Protein AF-A0A2W6RDT7-F1 (afdb_monomer_lite)

Foldseek 3Di:
DDPDDPVPLVVVLVVLLVVLLALVLLLCCLVPPPDPVDPDDDCVVVVVVCNVVSVVSSVVSVVCNVVSVVSSCVSVVPDDSVPRNRDHDPPPDQQADPVGLQVQLVVCQVPDPDFAFLVRSLVVSCVVSVGDDDPDPSSVVSSVVNVVNQVVPVPFKDWPPDVVTTIHGPVVVVVVVPPPPDDDDDD

pLDDT: mean 76.04, std 16.83, range [34.5, 95.25]

Radius of gyration: 24.55 Å; chains: 1; bounding box: 68×65×56 Å

Sequence (187 aa):
MALGRKNSGKQLTGHLKTLYARLGGELRWIENPPKLRQRKWRGGDAFAAQAGEREARAEEIRQALPHVIYVIQMFEPDWDPEQEKLIRPLRRGPNRPPHGWADAAFDILRDADDWLTVREMLDRIVERHDLSIDDGPAHVQAYGAINAALQRATHGLVNDGGQPPRWALRSRQSGDESVSGAGGDGS

Structure (mmCIF, N/CA/C/O backbone):
data_AF-A0A2W6RDT7-F1
#
_entry.id   AF-A0A2W6RDT7-F1
#
loop_
_atom_site.group_PDB
_atom_site.id
_atom_site.type_symbol
_atom_site.label_atom_id
_atom_site.label_alt_id
_atom_site.label_comp_id
_atom_site.label_asym_id
_atom_site.label_entity_id
_atom_site.label_seq_id
_atom_site.pdbx_PDB_ins_code
_atom_site.Cartn_x
_atom_site.Cartn_y
_atom_site.Cartn_z
_atom_site.occupancy
_atom_site.B_iso_or_equiv
_atom_site.auth_seq_id
_atom_site.auth_comp_id
_atom_site.auth_asym_id
_atom_site.auth_atom_id
_atom_site.pdbx_PDB_model_num
ATOM 1 N N . MET A 1 1 ? 1.227 -23.604 36.511 1.00 35.69 1 MET A N 1
ATOM 2 C CA . MET A 1 1 ? 1.658 -23.200 35.155 1.00 35.69 1 MET A CA 1
ATOM 3 C C . MET A 1 1 ? 0.601 -22.285 34.550 1.00 35.69 1 MET A C 1
ATOM 5 O O . MET A 1 1 ? -0.474 -22.761 34.227 1.00 35.69 1 MET A O 1
ATOM 9 N N . ALA A 1 2 ? 0.859 -20.977 34.468 1.00 43.41 2 ALA A N 1
ATOM 10 C CA . ALA A 1 2 ? -0.071 -19.998 33.894 1.00 43.41 2 ALA A CA 1
ATOM 11 C C . ALA A 1 2 ? 0.714 -18.988 33.040 1.00 43.41 2 ALA A C 1
ATOM 13 O O . ALA A 1 2 ? 0.987 -17.868 33.461 1.00 43.41 2 ALA A O 1
ATOM 14 N N . LEU A 1 3 ? 1.134 -19.417 31.850 1.00 46.62 3 LEU A N 1
ATOM 15 C CA . LEU A 1 3 ? 1.862 -18.603 30.875 1.00 46.62 3 LEU A CA 1
ATOM 16 C C . LEU A 1 3 ? 1.093 -18.673 29.552 1.00 46.62 3 LEU A C 1
ATOM 18 O O . LEU A 1 3 ? 1.025 -19.731 28.942 1.00 46.62 3 LEU A O 1
ATOM 22 N N . GLY A 1 4 ? 0.458 -17.568 29.142 1.00 46.06 4 GLY A N 1
ATOM 23 C CA . GLY A 1 4 ? -0.138 -17.461 27.801 1.00 46.06 4 GLY A CA 1
ATOM 24 C C . GLY A 1 4 ? -1.218 -16.389 27.616 1.00 46.06 4 GLY A C 1
ATOM 25 O O . GLY A 1 4 ? -1.285 -15.768 26.563 1.00 46.06 4 GLY A O 1
ATOM 26 N N . ARG A 1 5 ? -2.050 -16.093 28.626 1.00 49.62 5 ARG A N 1
ATOM 27 C CA . ARG A 1 5 ? -3.243 -15.238 28.410 1.00 49.62 5 ARG A CA 1
ATOM 28 C C . ARG A 1 5 ? -2.995 -13.723 28.379 1.00 49.62 5 ARG A C 1
ATOM 30 O O . ARG A 1 5 ? -3.735 -13.019 27.700 1.00 49.62 5 ARG A O 1
ATOM 37 N N . LYS A 1 6 ? -1.968 -13.205 29.064 1.00 53.19 6 LYS A N 1
ATOM 38 C CA . LYS A 1 6 ? -1.845 -11.756 29.355 1.00 53.19 6 LYS A CA 1
ATOM 39 C C . LYS A 1 6 ? -1.491 -10.861 28.151 1.00 53.19 6 LYS A C 1
ATOM 41 O O . LYS A 1 6 ? -1.799 -9.675 28.195 1.00 53.19 6 LYS A O 1
ATOM 46 N N . ASN A 1 7 ? -0.905 -11.405 27.080 1.00 58.88 7 ASN A N 1
ATOM 47 C CA . ASN A 1 7 ? -0.478 -10.609 25.914 1.00 58.88 7 ASN A CA 1
ATOM 48 C C . ASN A 1 7 ? -1.471 -10.631 24.740 1.00 58.88 7 ASN A C 1
ATOM 50 O O . ASN A 1 7 ? -1.413 -9.754 23.884 1.00 58.88 7 ASN A O 1
ATOM 54 N N . SER A 1 8 ? -2.398 -11.592 24.721 1.00 65.44 8 SER A N 1
ATOM 55 C CA . SER A 1 8 ? -3.331 -11.792 23.603 1.00 65.44 8 SER A CA 1
ATOM 56 C C . SER A 1 8 ? -4.323 -10.634 23.429 1.00 65.44 8 SER A C 1
ATOM 58 O O . SER A 1 8 ? -4.524 -10.169 22.311 1.00 65.44 8 SER A O 1
ATOM 60 N N . GLY A 1 9 ? -4.872 -10.105 24.530 1.00 71.25 9 GLY A N 1
ATOM 61 C CA . GLY A 1 9 ? -5.830 -8.994 24.500 1.00 71.25 9 GLY A CA 1
ATOM 62 C C . GLY A 1 9 ? -5.225 -7.693 23.971 1.00 71.25 9 GLY A C 1
ATOM 63 O O . GLY A 1 9 ? -5.798 -7.077 23.084 1.00 71.25 9 GLY A O 1
ATOM 64 N N . LYS A 1 10 ? -4.019 -7.325 24.429 1.00 78.25 10 LYS A N 1
ATOM 65 C CA . LYS A 1 10 ? -3.315 -6.114 23.964 1.00 78.25 10 LYS A CA 1
ATOM 66 C C . LYS A 1 10 ? -2.892 -6.198 22.495 1.00 78.25 10 LYS A C 1
ATOM 68 O O . LYS A 1 10 ? -2.916 -5.203 21.778 1.00 78.25 10 LYS A O 1
ATOM 73 N N . GLN A 1 11 ? -2.483 -7.384 22.041 1.00 81.25 11 GLN A N 1
ATOM 74 C CA . GLN A 1 11 ? -2.155 -7.612 20.631 1.00 81.25 11 GLN A CA 1
ATOM 75 C C . GLN A 1 11 ? -3.407 -7.535 19.751 1.00 81.25 11 GLN A C 1
ATOM 77 O O . GLN A 1 11 ? -3.365 -6.940 18.676 1.00 81.25 11 GLN A O 1
ATOM 82 N N . LEU A 1 12 ? -4.526 -8.096 20.216 1.00 81.94 12 LEU A N 1
ATOM 83 C CA . LEU A 1 12 ? -5.806 -8.017 19.522 1.00 81.94 12 LEU A CA 1
ATOM 84 C C . LEU A 1 12 ? -6.312 -6.572 19.436 1.00 81.94 12 LEU A C 1
ATOM 86 O O . LEU A 1 12 ? -6.634 -6.124 18.338 1.00 81.94 12 LEU A O 1
ATOM 90 N N . THR A 1 13 ? -6.328 -5.820 20.542 1.00 87.50 13 THR A N 1
ATOM 91 C CA . THR A 1 13 ? -6.772 -4.417 20.523 1.00 87.50 13 THR A CA 1
ATOM 92 C C . THR A 1 13 ? -5.877 -3.549 19.650 1.00 87.50 13 THR A C 1
ATOM 94 O O . THR A 1 13 ? -6.391 -2.753 18.870 1.00 87.50 13 THR A O 1
ATOM 97 N N . GLY A 1 14 ? -4.555 -3.754 19.668 1.00 86.44 14 GLY A N 1
ATOM 98 C CA . GLY A 1 14 ? -3.639 -3.065 18.754 1.00 86.44 14 GLY A CA 1
ATOM 99 C C . GLY A 1 14 ? -3.941 -3.335 17.271 1.00 86.44 14 GLY A C 1
ATOM 100 O O . GLY A 1 14 ? -3.965 -2.405 16.456 1.00 86.44 14 GLY A O 1
ATOM 101 N N . HIS A 1 15 ? -4.235 -4.589 16.909 1.00 87.69 15 HIS A N 1
ATOM 102 C CA . HIS A 1 15 ? -4.644 -4.934 15.544 1.00 87.69 15 HIS A CA 1
ATOM 103 C C . HIS A 1 15 ? -5.992 -4.317 15.169 1.00 87.69 15 HIS A C 1
ATOM 105 O O . HIS A 1 15 ? -6.125 -3.780 14.070 1.00 87.69 15 HIS A O 1
ATOM 111 N N . LEU A 1 16 ? -6.971 -4.353 16.073 1.00 90.00 16 LEU A N 1
ATOM 112 C CA . LEU A 1 16 ? -8.297 -3.788 15.835 1.00 90.00 16 LEU A CA 1
ATOM 113 C C . LEU A 1 16 ? -8.256 -2.263 15.704 1.00 90.00 16 LEU A C 1
ATOM 115 O O . LEU A 1 16 ? -8.876 -1.734 14.788 1.00 90.00 16 LEU A O 1
ATOM 119 N N . LYS A 1 17 ? -7.469 -1.554 16.522 1.00 90.50 17 LYS A N 1
ATOM 120 C CA . LYS A 1 17 ? -7.241 -0.105 16.364 1.00 90.50 17 LYS A CA 1
ATOM 121 C C . LYS A 1 17 ? -6.593 0.222 15.024 1.00 90.50 17 LYS A C 1
ATOM 123 O O . LYS A 1 17 ? -7.016 1.146 14.337 1.00 90.50 17 LYS A O 1
ATOM 128 N N . THR A 1 18 ? -5.620 -0.584 14.595 1.00 88.06 18 THR A N 1
ATOM 129 C CA . THR A 1 18 ? -5.012 -0.443 13.262 1.00 88.06 18 THR A CA 1
ATOM 130 C C . THR A 1 18 ? -6.038 -0.671 12.149 1.00 88.06 18 THR A C 1
ATOM 132 O O . THR A 1 18 ? -6.039 0.055 11.155 1.00 88.06 18 THR A O 1
ATOM 135 N N . LEU A 1 19 ? -6.913 -1.670 12.300 1.00 87.94 19 LEU A N 1
ATOM 136 C CA . LEU A 1 19 ? -7.992 -1.947 11.355 1.00 87.94 19 LEU A CA 1
ATOM 137 C C . LEU A 1 19 ? -8.989 -0.783 11.303 1.00 87.94 19 LEU A C 1
ATOM 139 O O . LEU A 1 19 ? -9.261 -0.286 10.214 1.00 87.94 19 LEU A O 1
ATOM 143 N N . TYR A 1 20 ? -9.453 -0.302 12.458 1.00 91.88 20 TYR A N 1
ATOM 144 C CA . TYR A 1 20 ? -10.305 0.881 12.583 1.00 91.88 20 TYR A CA 1
ATOM 145 C C . TYR A 1 20 ? -9.676 2.090 11.884 1.00 91.88 20 TYR A C 1
ATOM 147 O O . TYR A 1 20 ? -10.292 2.688 11.005 1.00 91.88 20 TYR A O 1
ATOM 155 N N . ALA A 1 21 ? -8.413 2.398 12.189 1.00 88.25 21 ALA A N 1
ATOM 156 C CA . ALA A 1 21 ? -7.717 3.539 11.612 1.00 88.25 21 ALA A CA 1
ATOM 157 C C . ALA A 1 21 ? -7.595 3.439 10.082 1.00 88.25 21 ALA A C 1
ATOM 159 O O . ALA A 1 21 ? -7.699 4.454 9.391 1.00 88.25 21 ALA A O 1
ATOM 160 N N . ARG A 1 22 ? -7.395 2.231 9.534 1.00 85.62 22 ARG A N 1
ATOM 161 C CA . ARG A 1 22 ? -7.365 1.987 8.081 1.00 85.62 22 ARG A CA 1
ATOM 162 C C . ARG A 1 22 ? -8.741 2.153 7.443 1.00 85.62 22 ARG A C 1
ATOM 164 O O . ARG A 1 22 ? -8.846 2.871 6.455 1.00 85.62 22 ARG A O 1
ATOM 171 N N . LEU A 1 23 ? -9.773 1.526 8.009 1.00 87.38 23 LEU A N 1
ATOM 172 C CA . LEU A 1 23 ? -11.139 1.583 7.486 1.00 87.38 23 LEU A CA 1
ATOM 173 C C . LEU A 1 23 ? -11.711 3.004 7.563 1.00 87.38 23 LEU A C 1
ATOM 175 O O . LEU A 1 23 ? -12.218 3.514 6.569 1.00 87.38 23 LEU A O 1
ATOM 179 N N . GLY A 1 24 ? -11.550 3.693 8.695 1.00 88.25 24 GLY A N 1
ATOM 180 C CA . GLY A 1 24 ? -11.973 5.087 8.843 1.00 88.25 24 GLY A CA 1
ATOM 181 C C . GLY A 1 24 ? -11.200 6.032 7.917 1.00 88.25 24 GLY A C 1
ATOM 182 O O . GLY A 1 24 ? -11.771 6.956 7.339 1.00 88.25 24 GLY A O 1
ATOM 183 N N . GLY A 1 25 ? -9.906 5.779 7.701 1.00 85.69 25 GLY A N 1
ATOM 184 C CA . GLY A 1 25 ? -9.113 6.526 6.726 1.00 85.69 25 GLY A CA 1
ATOM 185 C C . GLY A 1 25 ? -9.545 6.289 5.275 1.00 85.69 25 GLY A C 1
ATOM 186 O O . GLY A 1 25 ? -9.527 7.229 4.477 1.00 85.69 25 GLY A O 1
ATOM 187 N N . GLU A 1 26 ? -9.939 5.060 4.933 1.00 84.88 26 GLU A N 1
ATOM 188 C CA . GLU A 1 26 ? -10.513 4.691 3.635 1.00 84.88 26 GLU A CA 1
ATOM 189 C C . GLU A 1 26 ? -11.865 5.377 3.413 1.00 84.88 26 GLU A C 1
ATOM 191 O O . GLU A 1 26 ? -12.020 6.073 2.410 1.00 84.88 26 GLU A O 1
ATOM 196 N N . LEU A 1 27 ? -12.785 5.290 4.380 1.00 87.44 27 LEU A N 1
ATOM 197 C CA . LEU A 1 27 ? -14.098 5.936 4.323 1.00 87.44 27 LEU A CA 1
ATOM 198 C C . LEU A 1 27 ? -13.975 7.453 4.147 1.00 87.44 27 LEU A C 1
ATOM 200 O O . LEU A 1 27 ? -14.512 8.012 3.192 1.00 87.44 27 LEU A O 1
ATOM 204 N N . ARG A 1 28 ? -13.170 8.113 4.991 1.00 85.19 28 ARG A N 1
ATOM 205 C CA . ARG A 1 28 ? -12.920 9.560 4.895 1.00 85.19 28 ARG A CA 1
ATOM 206 C C . ARG A 1 28 ? -12.348 9.958 3.536 1.00 85.19 28 ARG A C 1
ATOM 208 O O . ARG A 1 28 ? -12.610 11.055 3.048 1.00 85.19 28 ARG A O 1
ATOM 215 N N . TRP A 1 29 ? -11.531 9.100 2.933 1.00 80.56 29 TRP A N 1
ATOM 216 C CA . TRP A 1 29 ? -10.969 9.348 1.612 1.00 80.56 29 TRP A CA 1
ATOM 217 C C . TRP A 1 29 ? -11.998 9.157 0.490 1.00 80.56 29 TRP A C 1
ATOM 219 O O . TRP A 1 29 ? -11.967 9.938 -0.461 1.00 80.56 29 TRP A O 1
ATOM 229 N N . ILE A 1 30 ? -12.888 8.161 0.593 1.00 79.44 30 ILE A N 1
ATOM 230 C CA . ILE A 1 30 ? -13.988 7.951 -0.361 1.00 79.44 30 ILE A CA 1
ATOM 231 C C . ILE A 1 30 ? -14.945 9.148 -0.325 1.00 79.44 30 ILE A C 1
ATOM 233 O O . ILE A 1 30 ? -15.269 9.699 -1.375 1.00 79.44 30 ILE A O 1
ATOM 237 N N . GLU A 1 31 ? -15.341 9.578 0.875 1.00 82.00 31 GLU A N 1
ATOM 238 C CA . GLU A 1 31 ? -16.296 10.672 1.083 1.00 82.00 31 GLU A CA 1
ATOM 239 C C . GLU A 1 31 ? -15.690 12.049 0.796 1.00 82.00 31 GLU A C 1
ATOM 241 O O . GLU A 1 31 ? -16.367 12.941 0.288 1.00 82.00 31 GLU A O 1
ATOM 246 N N . ASN A 1 32 ? -14.403 12.237 1.102 1.00 76.25 32 ASN A N 1
ATOM 247 C CA . ASN A 1 32 ? -13.725 13.520 0.946 1.00 76.25 32 ASN A CA 1
ATOM 248 C C . ASN A 1 32 ? -12.360 13.366 0.247 1.00 76.25 32 ASN A C 1
ATOM 250 O O . ASN A 1 32 ? -11.298 13.507 0.872 1.00 76.25 32 ASN A O 1
ATOM 254 N N . PRO A 1 33 ? -12.346 13.096 -1.074 1.00 65.88 33 PRO A N 1
ATOM 255 C CA . PRO A 1 33 ? -11.109 12.881 -1.808 1.00 65.88 33 PRO A CA 1
ATOM 256 C C . PRO A 1 33 ? -10.271 14.173 -1.829 1.00 65.88 33 PRO A C 1
ATOM 258 O O . PRO A 1 33 ? -10.694 15.180 -2.404 1.00 65.88 33 PRO A O 1
ATOM 261 N N . PRO A 1 34 ? -9.035 14.176 -1.292 1.00 55.59 34 PRO A N 1
ATOM 262 C CA . PRO A 1 34 ? -8.253 15.397 -1.056 1.00 55.59 34 PRO A CA 1
ATOM 263 C C . PRO A 1 34 ? -7.800 16.165 -2.317 1.00 55.59 34 PRO A C 1
ATOM 265 O O . PRO A 1 34 ? -7.102 17.166 -2.193 1.00 55.59 34 PRO A O 1
ATOM 268 N N . LYS A 1 35 ? -8.160 15.722 -3.532 1.00 54.22 35 LYS A N 1
ATOM 269 C CA . LYS A 1 35 ? -7.770 16.360 -4.806 1.00 54.22 35 LYS A CA 1
ATOM 270 C C . LYS A 1 35 ? -8.935 16.787 -5.709 1.00 54.22 35 LYS A C 1
ATOM 272 O O . LYS A 1 35 ? -8.678 17.448 -6.709 1.00 54.22 35 LYS A O 1
ATOM 277 N N . LEU A 1 36 ? -10.196 16.526 -5.346 1.00 47.78 36 LEU A N 1
ATOM 278 C CA . LEU A 1 36 ? -11.349 17.011 -6.130 1.00 47.78 36 LEU A CA 1
ATOM 279 C C . LEU A 1 36 ? -11.585 18.529 -6.005 1.00 47.78 36 LEU A C 1
ATOM 281 O O . LEU A 1 36 ? -12.358 19.094 -6.769 1.00 47.78 36 LEU A O 1
ATOM 285 N N . ARG A 1 37 ? -10.861 19.225 -5.114 1.00 45.78 37 ARG A N 1
ATOM 286 C CA . ARG A 1 37 ? -10.844 20.699 -5.064 1.00 45.78 37 ARG A CA 1
ATOM 287 C C . ARG A 1 37 ? -9.985 21.361 -6.153 1.00 45.78 37 ARG A C 1
ATOM 289 O O . ARG A 1 37 ? -9.994 22.584 -6.248 1.00 45.78 37 ARG A O 1
ATOM 296 N N . GLN A 1 38 ? -9.248 20.611 -6.978 1.00 44.09 38 GLN A N 1
ATOM 297 C CA . GLN A 1 38 ? -8.429 21.185 -8.051 1.00 44.09 38 GLN A CA 1
ATOM 298 C C . GLN A 1 38 ? -8.776 20.564 -9.407 1.00 44.09 38 GLN A C 1
ATOM 300 O O . GLN A 1 38 ? -8.541 19.389 -9.667 1.00 44.09 38 GLN A O 1
ATOM 305 N N . ARG A 1 39 ? -9.298 21.416 -10.291 1.00 42.75 39 ARG A N 1
ATOM 306 C CA . ARG A 1 39 ? -9.835 21.202 -11.649 1.00 42.75 39 ARG A CA 1
ATOM 307 C C . ARG A 1 39 ? -8.894 20.522 -12.677 1.00 42.75 39 ARG A C 1
ATOM 309 O O . ARG A 1 39 ? -9.186 20.557 -13.865 1.00 42.75 39 ARG A O 1
ATOM 316 N N . LYS A 1 40 ? -7.751 19.956 -12.267 1.00 43.41 40 LYS A N 1
ATOM 317 C CA . LYS A 1 40 ? -6.682 19.430 -13.144 1.00 43.41 40 LYS A CA 1
ATOM 318 C C . LYS A 1 40 ? -6.069 18.121 -12.624 1.00 43.41 40 LYS A C 1
ATOM 320 O O . LYS A 1 40 ? -4.850 18.010 -12.501 1.00 43.41 40 LYS A O 1
ATOM 325 N N . TRP A 1 41 ? -6.878 17.114 -12.302 1.00 49.38 41 TRP A N 1
ATOM 326 C CA . TRP A 1 41 ? -6.341 15.784 -11.994 1.00 49.38 41 TRP A CA 1
ATOM 327 C C . TRP A 1 41 ? -6.466 14.843 -13.203 1.00 49.38 41 TRP A C 1
ATOM 329 O O . TRP A 1 41 ? -7.574 14.486 -13.598 1.00 49.38 41 TRP A O 1
ATOM 339 N N . ARG A 1 42 ? -5.329 14.436 -13.798 1.00 49.28 42 ARG A N 1
ATOM 340 C CA . ARG A 1 42 ? -5.287 13.326 -14.772 1.00 49.28 42 ARG A CA 1
ATOM 341 C C . ARG A 1 42 ? -5.679 12.035 -14.038 1.00 49.28 42 ARG A C 1
ATOM 343 O O . ARG A 1 42 ? -5.037 11.694 -13.047 1.00 49.28 42 ARG A O 1
ATOM 350 N N . GLY A 1 43 ? -6.739 11.367 -14.499 1.00 52.56 43 GLY A N 1
ATOM 351 C CA . GLY A 1 43 ? -7.350 10.200 -13.839 1.00 52.56 43 GLY A CA 1
ATOM 352 C C . GLY A 1 43 ? -8.713 10.464 -13.180 1.00 52.56 43 GLY A C 1
ATOM 353 O O . GLY A 1 43 ? -9.270 9.554 -12.566 1.00 52.56 43 GLY A O 1
ATOM 354 N N . GLY A 1 44 ? -9.260 11.681 -13.314 1.00 55.44 44 GLY A N 1
ATOM 355 C CA . GLY A 1 44 ? -10.597 12.037 -12.826 1.00 55.44 44 GLY A CA 1
ATOM 356 C C . GLY A 1 44 ? -11.718 11.175 -13.411 1.00 55.44 44 GLY A C 1
ATOM 357 O O . GLY A 1 44 ? -12.597 10.765 -12.661 1.00 55.44 44 GLY A O 1
ATOM 358 N N . ASP A 1 45 ? -11.636 10.818 -14.695 1.00 56.00 45 ASP A N 1
ATOM 359 C CA . ASP A 1 45 ? -12.673 10.024 -15.371 1.00 56.00 45 ASP A CA 1
ATOM 360 C C . ASP A 1 45 ? -12.667 8.557 -14.922 1.00 56.00 45 ASP A C 1
ATOM 362 O O . ASP A 1 45 ? -13.717 8.003 -14.614 1.00 56.00 45 ASP A O 1
ATOM 366 N N . ALA A 1 46 ? -11.488 7.943 -14.762 1.00 59.34 46 ALA A N 1
ATOM 367 C CA . ALA A 1 46 ? -11.356 6.592 -14.202 1.00 59.34 46 ALA A CA 1
ATOM 368 C C . ALA A 1 46 ? -11.808 6.532 -12.733 1.00 59.34 46 ALA A C 1
ATOM 370 O O . ALA A 1 46 ? -12.393 5.551 -12.276 1.00 59.34 46 ALA A O 1
ATOM 371 N N . PHE A 1 47 ? -11.574 7.610 -11.980 1.00 60.81 47 PHE A N 1
ATOM 372 C CA . PHE A 1 47 ? -12.146 7.749 -10.651 1.00 60.81 47 PHE A CA 1
ATOM 373 C C . PHE A 1 47 ? -13.667 7.869 -10.741 1.00 60.81 47 PHE A C 1
ATOM 375 O O . PHE A 1 47 ? -14.350 7.074 -10.113 1.00 60.81 47 PHE A O 1
ATOM 382 N N . ALA A 1 48 ? -14.229 8.767 -11.545 1.00 61.97 48 ALA A N 1
ATOM 383 C CA . ALA A 1 48 ? -15.679 8.881 -11.712 1.00 61.97 48 ALA A CA 1
ATOM 384 C C . ALA A 1 48 ? -16.336 7.550 -12.139 1.00 61.97 48 ALA A C 1
ATOM 386 O O . ALA A 1 48 ? -17.362 7.185 -11.574 1.00 61.97 48 ALA A O 1
ATOM 387 N N . ALA A 1 49 ? -15.702 6.775 -13.024 1.00 63.41 49 ALA A N 1
ATOM 388 C CA . ALA A 1 49 ? -16.194 5.473 -13.484 1.00 63.41 49 ALA A CA 1
ATOM 389 C C . ALA A 1 49 ? -16.331 4.430 -12.356 1.00 63.41 49 ALA A C 1
ATOM 391 O O . ALA A 1 49 ? -17.287 3.665 -12.335 1.00 63.41 49 ALA A O 1
ATOM 392 N N . GLN A 1 50 ? -15.431 4.441 -11.368 1.00 67.00 50 GLN A N 1
ATOM 393 C CA . GLN A 1 50 ? -15.480 3.553 -10.193 1.00 67.00 50 GLN A CA 1
ATOM 394 C C . GLN A 1 50 ? -16.347 4.109 -9.040 1.00 67.00 50 GLN A C 1
ATOM 396 O O . GLN A 1 50 ? -16.152 3.740 -7.881 1.00 67.00 50 GLN A O 1
ATOM 401 N N . ALA A 1 51 ? -17.246 5.067 -9.298 1.00 69.62 51 ALA A N 1
ATOM 402 C CA . ALA A 1 51 ? -18.066 5.679 -8.247 1.00 69.62 51 ALA A CA 1
ATOM 403 C C . ALA A 1 51 ? -18.974 4.668 -7.536 1.00 69.62 51 ALA A C 1
ATOM 405 O O . ALA A 1 51 ? -18.979 4.650 -6.309 1.00 69.62 51 ALA A O 1
ATOM 406 N N . GLY A 1 52 ? -19.648 3.791 -8.288 1.00 73.06 52 GLY A N 1
ATOM 407 C CA . GLY A 1 52 ? -20.545 2.783 -7.715 1.00 73.06 52 GLY A CA 1
ATOM 408 C C . GLY A 1 52 ? -19.823 1.788 -6.802 1.00 73.06 52 GLY A C 1
ATOM 409 O O . GLY A 1 52 ? -20.264 1.542 -5.685 1.00 73.06 52 GLY A O 1
ATOM 410 N N . GLU A 1 53 ? -18.660 1.284 -7.223 1.00 75.56 53 GLU A N 1
ATOM 411 C CA . GLU A 1 53 ? -17.836 0.382 -6.401 1.00 75.56 53 GLU A CA 1
ATOM 412 C C . GLU A 1 53 ? -17.356 1.055 -5.111 1.00 75.56 53 GLU A C 1
ATOM 414 O O . GLU A 1 53 ? -17.336 0.438 -4.047 1.00 75.56 53 GLU A O 1
ATOM 419 N N . ARG A 1 54 ? -16.993 2.344 -5.176 1.00 78.75 54 ARG A N 1
ATOM 420 C CA . ARG A 1 54 ? -16.591 3.098 -3.982 1.00 78.75 54 ARG A CA 1
ATOM 421 C C . ARG A 1 54 ? -17.748 3.357 -3.035 1.00 78.75 54 ARG A C 1
ATOM 423 O O . ARG A 1 54 ? -17.529 3.362 -1.831 1.00 78.75 54 ARG A O 1
ATOM 430 N N . GLU A 1 55 ? -18.942 3.599 -3.555 1.00 82.69 55 GLU A N 1
ATOM 431 C CA . GLU A 1 55 ? -20.126 3.814 -2.730 1.00 82.69 55 GLU A CA 1
ATOM 432 C C . GLU A 1 55 ? -20.545 2.524 -2.019 1.00 82.69 55 GLU A C 1
ATOM 434 O O . GLU A 1 55 ? -20.739 2.542 -0.805 1.00 82.69 55 GLU A O 1
ATOM 439 N N . ALA A 1 56 ? -20.543 1.392 -2.731 1.00 84.62 56 ALA A N 1
ATOM 440 C CA . ALA A 1 56 ? -20.738 0.075 -2.127 1.00 84.62 56 ALA A CA 1
ATOM 441 C C . ALA A 1 56 ? -19.690 -0.201 -1.036 1.00 84.62 56 ALA A C 1
ATOM 443 O O . ALA A 1 56 ? -20.033 -0.578 0.083 1.00 84.62 56 ALA A O 1
ATOM 444 N N . ARG A 1 57 ? -18.413 0.088 -1.319 1.00 86.12 57 ARG A N 1
ATOM 445 C CA . ARG A 1 57 ? -17.329 -0.067 -0.345 1.00 86.12 57 ARG A CA 1
ATOM 446 C C . ARG A 1 57 ? -17.480 0.853 0.869 1.00 86.12 57 ARG A C 1
ATOM 448 O O . ARG A 1 57 ? -17.198 0.438 1.989 1.00 86.12 57 ARG A O 1
ATOM 455 N N . ALA A 1 58 ? -17.909 2.098 0.672 1.00 87.25 58 ALA A N 1
ATOM 456 C CA . ALA A 1 58 ? -18.171 3.018 1.774 1.00 87.25 58 ALA A CA 1
ATOM 457 C C . ALA A 1 58 ? -19.279 2.481 2.684 1.00 87.25 58 ALA A C 1
ATOM 459 O O . ALA A 1 58 ? -19.142 2.538 3.904 1.00 87.25 58 ALA A O 1
ATOM 460 N N . GLU A 1 59 ? -20.333 1.916 2.100 1.00 90.56 59 GLU A N 1
ATOM 461 C CA . GLU A 1 59 ? -21.436 1.338 2.856 1.00 90.56 59 GLU A CA 1
ATOM 462 C C . GLU A 1 59 ? -21.008 0.104 3.661 1.00 90.56 59 GLU A C 1
ATOM 464 O O . GLU A 1 59 ? -21.278 0.032 4.859 1.00 90.56 59 GLU A O 1
ATOM 469 N N . GLU A 1 60 ? -20.226 -0.802 3.065 1.00 88.56 60 GLU A N 1
ATOM 470 C CA . GLU A 1 60 ? -19.609 -1.922 3.794 1.00 88.56 60 GLU A CA 1
ATOM 471 C C . GLU A 1 60 ? -18.803 -1.440 5.008 1.00 88.56 60 GLU A C 1
ATOM 473 O O . GLU A 1 60 ? -18.887 -2.007 6.099 1.00 88.56 60 GLU A O 1
ATOM 478 N N . ILE A 1 61 ? -18.012 -0.376 4.833 1.00 89.56 61 ILE A N 1
ATOM 479 C CA . ILE A 1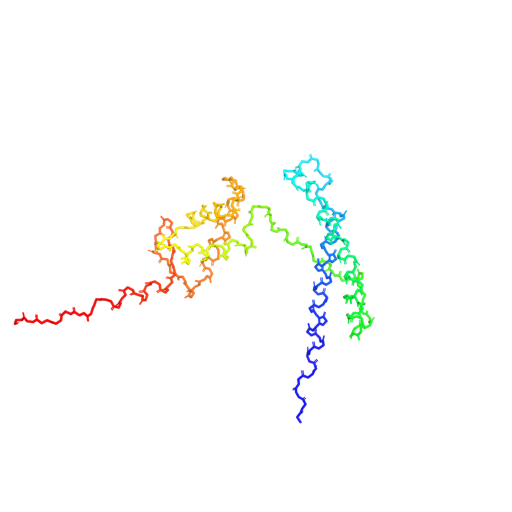 61 ? -17.183 0.170 5.907 1.00 89.56 61 ILE A CA 1
ATOM 480 C C . ILE A 1 61 ? -18.050 0.794 7.007 1.00 89.56 61 ILE A C 1
ATOM 482 O O . ILE A 1 61 ? -17.777 0.558 8.186 1.00 89.56 61 ILE A O 1
ATOM 486 N N . ARG A 1 62 ? -19.103 1.546 6.654 1.00 92.81 62 ARG A N 1
ATOM 487 C CA . ARG A 1 62 ? -20.042 2.124 7.633 1.00 92.81 62 ARG A CA 1
ATOM 488 C C . ARG A 1 62 ? -20.734 1.050 8.464 1.00 92.81 62 ARG A C 1
ATOM 490 O O . ARG A 1 62 ? -20.927 1.254 9.658 1.00 92.81 62 ARG A O 1
ATOM 497 N N . GLN A 1 63 ? -21.048 -0.094 7.862 1.00 93.81 63 GLN A N 1
ATOM 498 C CA . GLN A 1 63 ? -21.634 -1.233 8.568 1.00 93.81 63 GLN A CA 1
ATOM 499 C C . GLN A 1 63 ? -20.608 -1.956 9.454 1.00 93.81 63 GLN A C 1
ATOM 501 O O . GLN A 1 63 ? -20.931 -2.363 10.566 1.00 93.81 63 GLN A O 1
ATOM 506 N N . ALA A 1 64 ? -19.354 -2.083 9.009 1.00 90.75 64 ALA A N 1
ATOM 507 C CA . ALA A 1 64 ? -18.313 -2.797 9.747 1.00 90.75 64 ALA A CA 1
ATOM 508 C C . ALA A 1 64 ? -17.748 -2.017 10.951 1.00 90.75 64 ALA A C 1
ATOM 510 O O . ALA A 1 64 ? -17.438 -2.616 11.986 1.00 90.75 64 ALA A O 1
ATOM 511 N N . LEU A 1 65 ? -17.585 -0.694 10.832 1.00 93.38 65 LEU A N 1
ATOM 512 C CA . LEU A 1 65 ? -16.918 0.138 11.844 1.00 93.38 65 LEU A CA 1
ATOM 513 C C . LEU A 1 65 ? -17.539 0.032 13.251 1.00 93.38 65 LEU A C 1
ATOM 515 O O . LEU A 1 65 ? -16.768 -0.180 14.191 1.00 93.38 65 LEU A O 1
ATOM 519 N N . PRO A 1 66 ? -18.876 0.092 13.435 1.00 95.25 66 PRO A N 1
ATOM 520 C CA . PRO A 1 66 ? -19.498 -0.067 14.750 1.00 95.25 66 PRO A CA 1
ATOM 521 C C . PRO A 1 66 ? -19.121 -1.377 15.449 1.00 95.25 66 PRO A C 1
ATOM 523 O O . PRO A 1 66 ? -18.909 -1.393 16.660 1.00 95.25 66 PRO A O 1
ATOM 526 N N . HIS A 1 67 ? -18.972 -2.472 14.697 1.00 94.69 67 HIS A N 1
ATOM 527 C CA . HIS A 1 67 ? -18.577 -3.764 15.257 1.00 94.69 67 HIS A CA 1
ATOM 528 C C . HIS A 1 67 ? -17.119 -3.765 15.727 1.00 94.69 67 HIS A C 1
ATOM 530 O O . HIS A 1 67 ? -16.814 -4.296 16.793 1.00 94.69 67 HIS A O 1
ATOM 536 N N . VAL A 1 68 ? -16.215 -3.138 14.968 1.00 92.50 68 VAL A N 1
ATOM 537 C CA . VAL A 1 68 ? -14.804 -3.006 15.365 1.00 92.50 68 VAL A CA 1
ATOM 538 C C . VAL A 1 68 ? -14.682 -2.138 16.619 1.00 92.50 68 VAL A C 1
ATOM 540 O O . VAL A 1 68 ? -13.978 -2.524 17.552 1.00 92.50 68 VAL A O 1
ATOM 543 N N . ILE A 1 69 ? -15.405 -1.012 16.668 1.00 94.56 69 ILE A N 1
ATOM 544 C CA . ILE A 1 69 ? -15.458 -0.119 17.836 1.00 94.56 69 ILE A CA 1
ATOM 545 C C . ILE A 1 69 ? -15.943 -0.888 19.065 1.00 94.56 69 ILE A C 1
ATOM 547 O O . ILE A 1 69 ? -15.271 -0.871 20.095 1.00 94.56 69 ILE A O 1
ATOM 551 N N . TYR A 1 70 ? -17.055 -1.617 18.933 1.00 94.81 70 TYR A N 1
ATOM 552 C CA . TYR A 1 70 ? -17.628 -2.408 20.019 1.00 94.81 70 TYR A CA 1
ATOM 553 C C . TYR A 1 70 ? -16.608 -3.387 20.611 1.00 94.81 70 TYR A C 1
ATOM 555 O O . TYR A 1 70 ? -16.404 -3.413 21.823 1.00 94.81 70 TYR A O 1
ATOM 563 N N . VAL A 1 71 ? -15.905 -4.151 19.768 1.00 93.94 71 VAL A N 1
ATOM 564 C CA . VAL A 1 71 ? -14.914 -5.126 20.247 1.00 93.94 71 VAL A CA 1
ATOM 565 C C . VAL A 1 71 ? -13.725 -4.436 20.918 1.00 93.94 71 VAL A C 1
ATOM 567 O O . VAL A 1 71 ? -13.256 -4.929 21.939 1.00 93.94 71 VAL A O 1
ATOM 570 N N . ILE A 1 72 ? -13.241 -3.298 20.406 1.00 92.44 72 ILE A N 1
ATOM 571 C CA . ILE A 1 72 ? -12.161 -2.548 21.072 1.00 92.44 72 ILE A CA 1
ATOM 572 C C . ILE A 1 72 ? -12.620 -2.086 22.458 1.00 92.44 72 ILE A C 1
ATOM 574 O O . ILE A 1 72 ? -11.913 -2.327 23.435 1.00 92.44 72 ILE A O 1
ATOM 578 N N . GLN A 1 73 ? -13.816 -1.504 22.557 1.00 93.94 73 GLN A N 1
ATOM 579 C CA . GLN A 1 73 ? -14.367 -0.992 23.814 1.00 93.94 73 GLN A CA 1
ATOM 580 C C . GLN A 1 73 ? -14.671 -2.094 24.838 1.00 93.94 73 GLN A C 1
ATOM 582 O O . GLN A 1 73 ? -14.595 -1.843 26.037 1.00 93.94 73 GLN A O 1
ATOM 587 N N . MET A 1 74 ? -14.925 -3.337 24.408 1.00 92.62 74 MET A N 1
ATOM 588 C CA . MET A 1 74 ? -15.016 -4.480 25.331 1.00 92.62 74 MET A CA 1
ATOM 589 C C . MET A 1 74 ? -13.706 -4.750 26.091 1.00 92.62 74 MET A C 1
ATOM 591 O O . MET A 1 74 ? -13.746 -5.287 27.198 1.00 92.62 74 MET A O 1
ATOM 595 N N . PHE A 1 75 ? -12.552 -4.413 25.508 1.00 91.12 75 PHE A N 1
ATOM 596 C CA . PHE A 1 75 ? -11.237 -4.602 26.131 1.00 91.12 75 PHE A CA 1
ATOM 597 C C . PHE A 1 75 ? -10.640 -3.299 26.684 1.00 91.12 75 PHE A C 1
ATOM 599 O O . PHE A 1 75 ? -9.869 -3.346 27.641 1.00 91.12 75 PHE A O 1
ATOM 606 N N . GLU A 1 76 ? -10.982 -2.154 26.092 1.00 91.50 76 GLU A N 1
ATOM 607 C CA . GLU A 1 76 ? -10.512 -0.816 26.462 1.00 91.50 76 GLU A CA 1
ATOM 608 C C . GLU A 1 76 ? -11.694 0.180 26.459 1.00 91.50 76 GLU A C 1
ATOM 610 O O . GLU A 1 76 ? -11.859 0.924 25.493 1.00 91.50 76 GLU A O 1
ATOM 615 N N . PRO A 1 77 ? -12.533 0.204 27.516 1.00 92.44 77 PRO A N 1
ATOM 616 C CA . PRO A 1 77 ? -13.763 1.008 27.552 1.00 92.44 77 PRO A CA 1
ATOM 617 C C . PRO A 1 77 ? -13.542 2.519 27.434 1.00 92.44 77 PRO A C 1
ATOM 619 O O . PRO A 1 77 ? -14.392 3.223 26.900 1.00 92.44 77 PRO A O 1
ATOM 622 N N . ASP A 1 78 ? -12.390 3.003 27.902 1.00 91.88 78 ASP A N 1
ATOM 623 C CA . ASP A 1 78 ? -12.024 4.424 27.871 1.00 91.88 78 ASP A CA 1
ATOM 624 C C . ASP A 1 78 ? -11.459 4.867 26.507 1.00 91.88 78 ASP A C 1
ATOM 626 O O . ASP A 1 78 ? -11.077 6.025 26.337 1.00 91.88 78 ASP A O 1
ATOM 630 N N . TRP A 1 79 ? -11.344 3.954 25.532 1.00 92.88 79 TRP A N 1
ATOM 631 C CA . TRP A 1 79 ? -10.862 4.296 24.196 1.00 92.88 79 TRP A CA 1
ATOM 632 C C . TRP A 1 79 ? -11.929 5.056 23.398 1.00 92.88 79 TRP A C 1
ATOM 634 O O . TRP A 1 79 ? -13.040 4.565 23.174 1.00 92.88 79 TRP A O 1
ATOM 644 N N . ASP A 1 80 ? -11.545 6.246 22.932 1.00 91.75 80 ASP A N 1
ATOM 645 C CA . ASP A 1 80 ? -12.368 7.142 22.124 1.00 91.75 80 ASP A CA 1
ATOM 646 C C . ASP A 1 80 ? -12.023 7.003 20.623 1.00 91.75 80 ASP A C 1
ATOM 648 O O . ASP A 1 80 ? -10.912 7.367 20.213 1.00 91.75 80 ASP A O 1
ATOM 652 N N . PRO A 1 81 ? -12.947 6.497 19.782 1.00 87.81 81 PRO A N 1
ATOM 653 C CA . PRO A 1 81 ? -12.712 6.316 18.350 1.00 87.81 81 PRO A CA 1
ATOM 654 C C . PRO A 1 81 ? -12.455 7.629 17.594 1.00 87.81 81 PRO A C 1
ATOM 656 O O . PRO A 1 81 ? -11.770 7.607 16.567 1.00 87.81 81 PRO A O 1
ATOM 659 N N . GLU A 1 82 ? -12.958 8.767 18.081 1.00 87.94 82 GLU A N 1
ATOM 660 C CA . GLU A 1 82 ? -12.797 10.074 17.423 1.00 87.94 82 GLU A CA 1
ATOM 661 C C . GLU A 1 82 ? -11.374 10.639 17.581 1.00 87.94 82 GLU A C 1
ATOM 663 O O . GLU A 1 82 ? -10.917 11.444 16.766 1.00 87.94 82 GLU A O 1
ATOM 668 N N . GLN A 1 83 ? -10.636 10.196 18.605 1.00 87.50 83 GLN A N 1
ATOM 669 C CA . GLN A 1 83 ? -9.253 10.625 18.853 1.00 87.50 83 GLN A CA 1
ATOM 670 C C . GLN A 1 83 ? -8.214 9.757 18.139 1.00 87.50 83 GLN A C 1
ATOM 672 O O . GLN A 1 83 ? -7.040 10.131 18.047 1.00 87.50 83 GLN A O 1
ATOM 677 N N . GLU A 1 84 ? -8.619 8.600 17.617 1.00 87.88 84 GLU A N 1
ATOM 678 C CA . GLU A 1 84 ? -7.709 7.679 16.952 1.00 87.88 84 GLU A CA 1
ATOM 679 C C . GLU A 1 84 ? -7.266 8.232 15.589 1.00 87.88 84 GLU A C 1
ATOM 681 O O . GLU A 1 84 ? -8.054 8.664 14.740 1.00 87.88 84 GLU A O 1
ATOM 686 N N . LYS A 1 85 ? -5.954 8.206 15.343 1.00 86.06 85 LYS A N 1
ATOM 687 C CA . LYS A 1 85 ? -5.382 8.785 14.128 1.00 86.06 85 LYS A CA 1
ATOM 688 C C . LYS A 1 85 ? -5.663 7.888 12.925 1.00 86.06 85 LYS A C 1
ATOM 690 O O . LYS A 1 85 ? -4.976 6.893 12.702 1.00 86.06 85 LYS A O 1
ATOM 695 N N . LEU A 1 86 ? -6.606 8.306 12.086 1.00 88.06 86 LEU A N 1
ATOM 696 C CA . LEU A 1 86 ? -6.942 7.592 10.856 1.00 88.06 86 LEU A CA 1
ATOM 697 C C . LEU A 1 86 ? -5.732 7.463 9.916 1.00 88.06 86 LEU A C 1
ATOM 699 O O . LEU A 1 86 ? -5.031 8.434 9.604 1.00 88.06 86 LEU A O 1
ATOM 703 N N . ILE A 1 87 ? -5.506 6.245 9.429 1.00 81.31 87 ILE A N 1
ATOM 704 C CA . ILE A 1 87 ? -4.435 5.915 8.494 1.00 81.31 87 ILE A CA 1
ATOM 705 C C . ILE A 1 87 ? -4.950 6.189 7.092 1.00 81.31 87 ILE A C 1
ATOM 707 O O . ILE A 1 87 ? -5.833 5.505 6.584 1.00 81.31 87 ILE A O 1
ATOM 711 N N . ARG A 1 88 ? -4.353 7.180 6.430 1.00 73.69 88 ARG A N 1
ATOM 712 C CA . ARG A 1 88 ? -4.668 7.469 5.033 1.00 73.69 88 ARG A CA 1
ATOM 713 C C . ARG A 1 88 ? -4.382 6.229 4.173 1.00 73.69 88 ARG A C 1
ATOM 715 O O . ARG A 1 88 ? -3.256 5.726 4.229 1.00 73.69 88 ARG A O 1
ATOM 722 N N . PRO A 1 89 ? -5.329 5.779 3.333 1.00 65.81 89 PRO A N 1
ATOM 723 C CA . PRO A 1 89 ? -5.084 4.662 2.438 1.00 65.81 89 PRO A CA 1
ATOM 724 C C . PRO A 1 89 ? -3.906 4.995 1.519 1.00 65.81 89 PRO A C 1
ATOM 726 O O . PRO A 1 89 ? -3.888 6.016 0.819 1.00 65.81 89 PRO A O 1
ATOM 729 N N . LEU A 1 90 ? -2.902 4.119 1.528 1.00 56.59 90 LEU A N 1
ATOM 730 C CA . LEU A 1 90 ? -1.837 4.113 0.537 1.00 56.59 90 LEU A CA 1
ATOM 731 C C . LEU A 1 90 ? -2.470 3.680 -0.783 1.00 56.59 90 LEU A C 1
ATOM 733 O O . LEU A 1 90 ? -2.557 2.486 -1.064 1.00 56.59 90 LEU A O 1
ATOM 737 N N . ARG A 1 91 ? -2.933 4.631 -1.602 1.00 51.91 91 ARG A N 1
ATOM 738 C CA . ARG A 1 91 ? -3.310 4.287 -2.974 1.00 51.91 91 ARG A CA 1
ATOM 739 C C . ARG A 1 91 ? -2.068 3.738 -3.673 1.00 51.91 91 ARG A C 1
ATOM 741 O O . ARG A 1 91 ? -1.128 4.478 -3.966 1.00 51.91 91 ARG A O 1
ATOM 748 N N . ARG A 1 92 ? -2.085 2.434 -3.955 1.00 52.28 92 ARG A N 1
ATOM 749 C CA . ARG A 1 92 ? -1.362 1.863 -5.089 1.00 52.28 92 ARG A CA 1
ATOM 750 C C . ARG A 1 92 ? -1.979 2.567 -6.299 1.00 52.28 92 ARG A C 1
ATOM 752 O O . ARG A 1 92 ? -3.181 2.457 -6.517 1.00 52.28 92 ARG A O 1
ATOM 759 N N . GLY A 1 93 ? -1.228 3.464 -6.939 1.00 51.88 93 GLY A N 1
ATOM 760 C CA . GLY A 1 93 ? -1.729 4.157 -8.127 1.00 51.88 93 GLY A CA 1
ATOM 761 C C . GLY A 1 93 ? -2.173 3.135 -9.182 1.00 51.88 93 GLY A C 1
ATOM 762 O O . GLY A 1 93 ? -1.693 2.005 -9.126 1.00 51.88 93 GLY A O 1
ATOM 763 N N . PRO A 1 94 ? -3.041 3.514 -10.138 1.00 55.25 94 PRO A N 1
ATOM 764 C CA . PRO A 1 94 ? -3.459 2.621 -11.231 1.00 55.25 94 PRO A CA 1
ATOM 765 C C . PRO A 1 94 ? -2.261 2.039 -12.002 1.00 55.25 94 PRO A C 1
ATOM 767 O O . PRO A 1 94 ? -2.340 0.960 -12.564 1.00 55.25 94 PRO A O 1
ATOM 770 N N . ASN A 1 95 ? -1.118 2.718 -11.931 1.00 62.91 95 ASN A N 1
ATOM 771 C CA . ASN A 1 95 ? 0.135 2.342 -12.564 1.00 62.91 95 ASN A CA 1
ATOM 772 C C . ASN A 1 95 ? 1.057 1.597 -11.586 1.00 62.91 95 ASN A C 1
ATOM 774 O O . ASN A 1 95 ? 2.221 1.966 -11.426 1.00 62.91 95 ASN A O 1
ATOM 778 N N . ARG A 1 96 ? 0.534 0.631 -10.825 1.00 66.31 96 ARG A N 1
ATOM 779 C CA . ARG A 1 96 ? 1.345 -0.179 -9.910 1.00 66.31 96 ARG A CA 1
ATOM 780 C C . ARG A 1 96 ? 0.853 -1.627 -9.911 1.00 66.31 96 ARG A C 1
ATOM 782 O O . ARG A 1 96 ? -0.348 -1.835 -9.770 1.00 66.31 96 ARG A O 1
ATOM 789 N N . PRO A 1 97 ? 1.758 -2.617 -9.977 1.00 69.94 97 PRO A N 1
ATOM 790 C CA . PRO A 1 97 ? 1.367 -4.022 -9.957 1.00 69.94 97 PRO A CA 1
ATOM 791 C C . PRO A 1 97 ? 0.687 -4.422 -8.630 1.00 69.94 97 PRO A C 1
ATOM 793 O O . PRO A 1 97 ? 0.960 -3.799 -7.590 1.00 69.94 97 PRO A O 1
ATOM 796 N N . PRO A 1 98 ? -0.155 -5.478 -8.628 1.00 65.25 98 PRO A N 1
ATOM 797 C CA . PRO A 1 98 ? -1.000 -5.870 -7.496 1.00 65.25 98 PRO A CA 1
ATOM 798 C C . PRO A 1 98 ? -0.243 -6.085 -6.187 1.00 65.25 98 PRO A C 1
ATOM 800 O O . PRO A 1 98 ? -0.681 -5.580 -5.158 1.00 65.25 98 PRO A O 1
ATOM 803 N N . HIS A 1 99 ? 0.915 -6.751 -6.214 1.00 73.25 99 HIS A N 1
ATOM 804 C CA . HIS A 1 99 ? 1.754 -7.006 -5.031 1.00 73.25 99 HIS A CA 1
ATOM 805 C C . HIS A 1 99 ? 2.836 -5.930 -4.814 1.00 73.25 99 HIS A C 1
ATOM 807 O O . HIS A 1 99 ? 3.521 -5.894 -3.799 1.00 73.25 99 HIS A O 1
ATOM 813 N N . GLY A 1 100 ? 2.910 -4.938 -5.704 1.00 80.88 100 GLY A N 1
ATOM 814 C CA . GLY A 1 100 ? 3.925 -3.893 -5.686 1.00 80.88 100 GLY A CA 1
ATOM 815 C C . GLY A 1 100 ? 5.173 -4.259 -6.493 1.00 80.88 100 GLY A C 1
ATOM 816 O O . GLY A 1 100 ? 5.376 -5.393 -6.902 1.00 80.88 100 GLY A O 1
ATOM 817 N N . TRP A 1 101 ? 5.993 -3.241 -6.764 1.00 86.38 101 TRP A N 1
ATOM 818 C CA . TRP A 1 101 ? 7.135 -3.324 -7.680 1.00 86.38 101 TRP A CA 1
ATOM 819 C C . TRP A 1 101 ? 8.189 -4.363 -7.294 1.00 86.38 101 TRP A C 1
ATOM 821 O O . TRP A 1 101 ? 8.773 -4.977 -8.175 1.00 86.38 101 TRP A O 1
ATOM 831 N N . ALA A 1 102 ? 8.427 -4.548 -5.994 1.00 84.81 102 ALA A N 1
ATOM 832 C CA . ALA A 1 102 ? 9.409 -5.508 -5.502 1.00 84.81 102 ALA A CA 1
ATOM 833 C C . ALA A 1 102 ? 8.959 -6.943 -5.798 1.00 84.81 102 ALA A C 1
ATOM 835 O O . ALA A 1 102 ? 9.645 -7.650 -6.524 1.00 84.81 102 ALA A O 1
ATOM 836 N N . ASP A 1 103 ? 7.784 -7.331 -5.299 1.00 82.00 103 ASP A N 1
ATOM 837 C CA . ASP A 1 103 ? 7.241 -8.684 -5.461 1.00 82.00 103 ASP A CA 1
ATOM 838 C C . ASP A 1 103 ? 7.073 -9.044 -6.943 1.00 82.00 103 ASP A C 1
ATOM 840 O O . ASP A 1 103 ? 7.514 -10.105 -7.370 1.00 82.00 103 ASP A O 1
ATOM 844 N N . ALA A 1 104 ? 6.568 -8.109 -7.755 1.00 86.38 104 ALA A N 1
ATOM 845 C CA . ALA A 1 104 ? 6.449 -8.313 -9.196 1.00 86.38 104 ALA A CA 1
ATOM 846 C C . ALA A 1 104 ? 7.814 -8.526 -9.881 1.00 86.38 104 ALA A C 1
ATOM 848 O O . ALA A 1 104 ? 7.919 -9.345 -10.789 1.00 86.38 104 ALA A O 1
ATOM 849 N N . ALA A 1 105 ? 8.875 -7.841 -9.442 1.00 89.06 105 ALA A N 1
ATOM 850 C CA . ALA A 1 105 ? 10.223 -8.064 -9.969 1.00 89.06 105 ALA A CA 1
ATOM 851 C C . ALA A 1 105 ? 10.789 -9.434 -9.568 1.00 89.06 105 ALA A C 1
ATOM 853 O O . ALA A 1 105 ? 11.430 -10.088 -10.390 1.00 89.06 105 ALA A O 1
ATOM 854 N N . PHE A 1 106 ? 10.521 -9.900 -8.344 1.00 88.44 106 PHE A N 1
ATOM 855 C CA . PHE A 1 106 ? 10.884 -11.259 -7.932 1.00 88.44 106 PHE A CA 1
ATOM 856 C C . PHE A 1 106 ? 10.119 -12.323 -8.721 1.00 88.44 106 PHE A C 1
ATOM 858 O O . PHE A 1 106 ? 10.716 -13.330 -9.093 1.00 88.44 106 PHE A O 1
ATOM 865 N N . ASP A 1 107 ? 8.840 -12.094 -9.023 1.00 87.06 107 ASP A N 1
ATOM 866 C CA . ASP A 1 107 ? 8.055 -12.986 -9.879 1.00 87.06 107 ASP A CA 1
ATOM 867 C C . ASP A 1 107 ? 8.627 -13.055 -11.298 1.00 87.06 107 ASP A C 1
ATOM 869 O O . ASP A 1 107 ? 8.816 -14.149 -11.823 1.00 87.06 107 ASP A O 1
ATOM 873 N N . ILE A 1 108 ? 8.998 -11.914 -11.894 1.00 90.19 108 ILE A N 1
ATOM 874 C CA . ILE A 1 108 ? 9.684 -11.907 -13.194 1.00 90.19 108 ILE A CA 1
ATOM 875 C C . ILE A 1 108 ? 11.004 -12.678 -13.131 1.00 90.19 108 ILE A C 1
ATOM 877 O O . ILE A 1 108 ? 11.274 -13.476 -14.021 1.00 90.19 108 ILE A O 1
ATOM 881 N N . LEU A 1 109 ? 11.821 -12.476 -12.094 1.00 89.44 109 LEU A N 1
ATOM 882 C CA . LEU A 1 109 ? 13.089 -13.196 -11.937 1.00 89.44 109 LEU A CA 1
ATOM 883 C C . LEU A 1 109 ? 12.904 -14.703 -11.733 1.00 89.44 109 LEU A C 1
ATOM 885 O O . LEU A 1 109 ? 13.745 -15.484 -12.171 1.00 89.44 109 LEU A O 1
ATOM 889 N N . ARG A 1 110 ? 11.822 -15.111 -11.067 1.00 86.75 110 ARG A N 1
ATOM 890 C CA . ARG A 1 110 ? 11.466 -16.517 -10.859 1.00 86.75 110 ARG A CA 1
ATOM 891 C C . ARG A 1 110 ? 11.062 -17.198 -12.162 1.00 86.75 110 ARG A C 1
ATOM 893 O O . ARG A 1 110 ? 11.453 -18.344 -12.363 1.00 86.75 110 ARG A O 1
ATOM 900 N N . ASP A 1 111 ? 10.349 -16.483 -13.029 1.00 84.19 111 ASP A N 1
ATOM 901 C CA . ASP A 1 111 ? 9.835 -17.009 -14.298 1.00 84.19 111 ASP A CA 1
ATOM 902 C C . ASP A 1 111 ? 10.821 -16.878 -15.471 1.00 84.19 111 ASP A C 1
ATOM 904 O O . ASP A 1 111 ? 10.714 -17.605 -16.451 1.00 84.19 111 ASP A O 1
ATOM 908 N N . ALA A 1 112 ? 11.742 -15.915 -15.428 1.00 85.06 112 ALA A N 1
ATOM 909 C CA . ALA A 1 112 ? 12.661 -15.638 -16.530 1.00 85.06 112 ALA A CA 1
ATOM 910 C C . ALA A 1 112 ? 13.891 -16.526 -16.455 1.00 85.06 112 ALA A C 1
ATOM 912 O O . ALA A 1 112 ? 14.572 -16.419 -15.454 1.00 85.06 112 ALA A O 1
ATOM 913 N N . ASP A 1 113 ? 14.259 -17.277 -17.489 1.00 79.88 113 ASP A N 1
ATOM 914 C CA . ASP A 1 113 ? 15.456 -18.140 -17.453 1.00 79.88 113 ASP A CA 1
ATOM 915 C C . ASP A 1 113 ? 16.791 -17.367 -17.462 1.00 79.88 113 ASP A C 1
ATOM 917 O O . ASP A 1 113 ? 17.790 -17.833 -16.911 1.00 79.88 113 ASP A O 1
ATOM 921 N N . ASP A 1 114 ? 16.783 -16.132 -17.964 1.00 84.50 114 ASP A N 1
ATOM 922 C CA . ASP A 1 114 ? 17.977 -15.299 -18.123 1.00 84.50 114 ASP A CA 1
ATOM 923 C C . ASP A 1 114 ? 18.220 -14.307 -16.978 1.00 84.50 114 ASP A C 1
ATOM 925 O O . ASP A 1 114 ? 17.344 -13.986 -16.170 1.00 84.50 114 ASP A O 1
ATOM 929 N N . TRP A 1 115 ? 19.435 -13.757 -16.962 1.00 91.38 115 TRP A N 1
ATOM 930 C CA . TRP A 1 115 ? 19.805 -12.602 -16.149 1.00 91.38 115 TRP A CA 1
ATOM 931 C C . TRP A 1 115 ? 19.140 -11.342 -16.696 1.00 91.38 115 TRP A C 1
ATOM 933 O O . TRP A 1 115 ? 19.269 -11.048 -17.887 1.00 91.38 115 TRP A O 1
ATOM 943 N N . LEU A 1 116 ? 18.496 -10.555 -15.834 1.00 90.81 116 LEU A N 1
ATOM 944 C CA . LEU A 1 116 ? 17.742 -9.369 -16.247 1.00 90.81 116 LEU A CA 1
ATOM 945 C C . LEU A 1 116 ? 18.235 -8.096 -15.568 1.00 90.81 116 LEU A C 1
ATOM 947 O O . LEU A 1 116 ? 18.517 -8.060 -14.372 1.00 90.81 116 LEU A O 1
ATOM 951 N N . THR A 1 117 ? 18.273 -7.012 -16.328 1.00 93.31 117 THR A N 1
ATOM 952 C CA . THR A 1 117 ? 18.404 -5.651 -15.811 1.00 93.31 117 THR A CA 1
ATOM 953 C C . THR A 1 117 ? 17.099 -5.188 -15.165 1.00 93.31 117 THR A C 1
ATOM 955 O O . THR A 1 117 ? 16.011 -5.676 -15.467 1.00 93.31 117 THR A O 1
ATOM 958 N N . VAL A 1 118 ? 17.190 -4.159 -14.321 1.00 91.88 118 VAL A N 1
ATOM 959 C CA . VAL A 1 118 ? 16.011 -3.488 -13.744 1.00 91.88 118 VAL A CA 1
ATOM 960 C C . VAL A 1 118 ? 15.060 -2.972 -14.829 1.00 91.88 118 VAL A C 1
ATOM 962 O O . VAL A 1 118 ? 13.848 -3.006 -14.635 1.00 91.88 118 VAL A O 1
ATOM 965 N N . ARG A 1 119 ? 15.597 -2.511 -15.967 1.00 90.44 119 ARG A N 1
ATOM 966 C CA . ARG A 1 119 ? 14.796 -2.013 -17.091 1.00 90.44 119 ARG A CA 1
ATOM 967 C C . ARG A 1 119 ? 13.994 -3.140 -17.736 1.00 90.44 119 ARG A C 1
ATOM 969 O O . ARG A 1 119 ? 12.782 -3.031 -17.818 1.00 90.44 119 ARG A O 1
ATOM 976 N N . GLU A 1 120 ? 14.646 -4.248 -18.079 1.00 91.44 120 GLU A N 1
ATOM 977 C CA . GLU A 1 120 ? 13.963 -5.411 -18.664 1.00 91.44 120 GLU A CA 1
ATOM 978 C C . GLU A 1 120 ? 12.917 -6.000 -17.702 1.00 91.44 120 GLU A C 1
ATOM 980 O O . GLU A 1 120 ? 11.848 -6.422 -18.135 1.00 91.44 120 GLU A O 1
ATOM 985 N N . MET A 1 121 ? 13.186 -6.008 -16.388 1.00 92.56 121 MET A N 1
ATOM 986 C CA . MET A 1 121 ? 12.175 -6.398 -15.399 1.00 92.56 121 MET A CA 1
ATOM 987 C C . MET A 1 121 ? 10.986 -5.442 -15.397 1.00 92.56 121 MET A C 1
ATOM 989 O O . MET A 1 121 ? 9.846 -5.893 -15.380 1.00 92.56 121 MET A O 1
ATOM 993 N N . LEU A 1 122 ? 11.240 -4.132 -15.398 1.00 91.00 122 LEU A N 1
ATOM 994 C CA . LEU A 1 122 ? 10.192 -3.119 -15.412 1.00 91.00 122 LEU A CA 1
ATOM 995 C C . LEU A 1 122 ? 9.303 -3.261 -16.651 1.00 91.00 122 LEU A C 1
ATOM 997 O O . LEU A 1 122 ? 8.086 -3.314 -16.494 1.00 91.00 122 LEU A O 1
ATOM 1001 N N . ASP A 1 123 ? 9.900 -3.404 -17.834 1.00 88.75 123 ASP A N 1
ATOM 1002 C CA . ASP A 1 123 ? 9.179 -3.579 -19.098 1.00 88.75 123 ASP A CA 1
ATOM 1003 C C . ASP A 1 123 ? 8.262 -4.815 -19.040 1.00 88.75 123 ASP A C 1
ATOM 1005 O O . ASP A 1 123 ? 7.066 -4.724 -19.321 1.00 88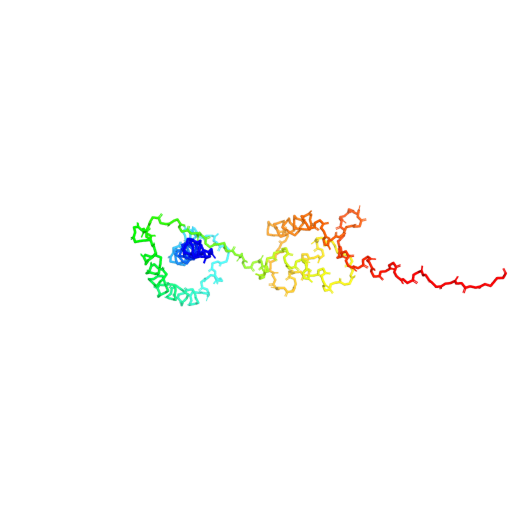.75 123 ASP A O 1
ATOM 1009 N N . ARG A 1 124 ? 8.777 -5.949 -18.542 1.00 90.31 124 ARG A N 1
ATOM 1010 C CA . ARG A 1 124 ? 7.990 -7.185 -18.375 1.00 90.31 124 ARG A CA 1
ATOM 1011 C C . ARG A 1 124 ? 6.869 -7.057 -17.340 1.00 90.31 124 ARG A C 1
ATOM 1013 O O . ARG A 1 124 ? 5.812 -7.655 -17.516 1.00 90.31 124 ARG A O 1
ATOM 1020 N N . ILE A 1 125 ? 7.071 -6.308 -16.253 1.00 87.25 125 ILE A N 1
ATOM 1021 C CA . ILE A 1 125 ? 6.022 -6.050 -15.246 1.00 87.25 125 ILE A CA 1
ATOM 1022 C C . ILE A 1 125 ? 4.923 -5.167 -15.841 1.00 87.25 125 ILE A C 1
ATOM 1024 O O . ILE A 1 125 ? 3.742 -5.413 -15.600 1.00 87.25 125 ILE A O 1
ATOM 1028 N N . VAL A 1 126 ? 5.312 -4.129 -16.584 1.00 84.38 126 VAL A N 1
ATOM 1029 C CA . VAL A 1 126 ? 4.395 -3.196 -17.245 1.00 84.38 126 VAL A CA 1
ATOM 1030 C C . VAL A 1 126 ? 3.518 -3.941 -18.244 1.00 84.38 126 VAL A C 1
ATOM 1032 O O . VAL A 1 126 ? 2.299 -3.811 -18.178 1.00 84.38 126 VAL A O 1
ATOM 1035 N N . GLU A 1 127 ? 4.119 -4.788 -19.078 1.00 81.25 127 GLU A N 1
ATOM 1036 C CA . GLU A 1 127 ? 3.405 -5.636 -20.033 1.00 81.25 127 GLU A CA 1
ATOM 1037 C C . GLU A 1 127 ? 2.491 -6.655 -19.332 1.00 81.25 127 GLU A C 1
ATOM 1039 O O . GLU A 1 127 ? 1.296 -6.717 -19.612 1.00 81.25 127 GLU A O 1
ATOM 1044 N N . ARG A 1 128 ? 3.013 -7.412 -18.354 1.00 80.81 128 ARG A N 1
ATOM 1045 C CA . ARG A 1 128 ? 2.261 -8.462 -17.636 1.00 80.81 128 ARG A CA 1
ATOM 1046 C C . ARG A 1 128 ? 1.013 -7.936 -16.924 1.00 80.81 128 ARG A C 1
ATOM 1048 O O . ARG A 1 128 ? 0.051 -8.681 -16.748 1.00 80.81 128 ARG A O 1
ATOM 1055 N N . HIS A 1 129 ? 1.051 -6.694 -16.454 1.00 75.06 129 HIS A N 1
ATOM 1056 C CA . HIS A 1 129 ? -0.030 -6.093 -15.677 1.00 75.06 129 HIS A CA 1
ATOM 1057 C C . HIS A 1 129 ? -0.787 -4.991 -16.429 1.00 75.06 129 HIS A C 1
ATOM 1059 O O . HIS A 1 129 ? -1.547 -4.271 -15.782 1.00 75.06 129 HIS A O 1
ATOM 1065 N N . ASP A 1 130 ? -0.585 -4.866 -17.747 1.00 71.88 130 ASP A N 1
ATOM 1066 C CA . ASP A 1 130 ? -1.225 -3.861 -18.610 1.00 71.88 130 ASP A CA 1
ATOM 1067 C C . ASP A 1 130 ? -1.145 -2.437 -18.021 1.00 71.88 130 ASP A C 1
ATOM 1069 O O . ASP A 1 130 ? -2.126 -1.700 -17.898 1.00 71.88 130 ASP A O 1
ATOM 1073 N N . LEU A 1 131 ? 0.049 -2.065 -17.544 1.00 77.31 131 LEU A N 1
ATOM 1074 C CA . LEU A 1 131 ? 0.282 -0.770 -16.908 1.00 77.31 131 LEU A CA 1
ATOM 1075 C C . LEU A 1 131 ? 0.643 0.276 -17.966 1.00 77.31 131 LEU A C 1
ATOM 1077 O O . LEU A 1 131 ? 1.456 0.041 -18.850 1.00 77.31 131 LEU A O 1
ATOM 1081 N N . SER A 1 132 ? 0.117 1.492 -17.828 1.00 74.06 132 SER A N 1
ATOM 1082 C CA . SER A 1 132 ? 0.540 2.628 -18.652 1.00 74.06 132 SER A CA 1
ATOM 1083 C C . SER A 1 132 ? 1.553 3.474 -17.882 1.00 74.06 132 SER A C 1
ATOM 1085 O O . SER A 1 132 ? 1.192 4.299 -17.036 1.00 74.06 132 SER A O 1
ATOM 1087 N N . ILE A 1 133 ? 2.841 3.229 -18.122 1.00 70.38 133 ILE A N 1
ATOM 1088 C CA . ILE A 1 133 ? 3.940 3.974 -17.500 1.00 70.38 133 ILE A CA 1
ATOM 1089 C C . ILE A 1 133 ? 4.801 4.578 -18.598 1.00 70.38 133 ILE A C 1
ATOM 1091 O O . ILE A 1 133 ? 5.768 3.973 -19.041 1.00 70.38 133 ILE A O 1
ATOM 1095 N N . ASP A 1 134 ? 4.447 5.791 -19.015 1.00 72.06 134 ASP A N 1
ATOM 1096 C CA . ASP A 1 134 ? 5.307 6.592 -19.887 1.00 72.06 134 ASP A CA 1
ATOM 1097 C C . ASP A 1 134 ? 6.658 6.860 -19.194 1.00 72.06 134 ASP A C 1
ATOM 1099 O O . ASP A 1 134 ? 6.707 6.923 -17.957 1.00 72.06 134 ASP A O 1
ATOM 1103 N N . ASP A 1 135 ? 7.714 7.139 -19.975 1.00 67.69 135 ASP A N 1
ATOM 1104 C CA . ASP A 1 135 ? 9.092 7.515 -19.561 1.00 67.69 135 ASP A CA 1
ATOM 1105 C C . ASP A 1 135 ? 9.197 8.771 -18.649 1.00 67.69 135 ASP A C 1
ATOM 1107 O O . ASP A 1 135 ? 10.248 9.391 -18.484 1.00 67.69 135 ASP A O 1
ATOM 1111 N N . GLY A 1 136 ? 8.096 9.191 -18.033 1.00 70.44 136 GLY A N 1
ATOM 1112 C CA . GLY A 1 136 ? 8.010 10.269 -17.065 1.00 70.44 136 GLY A CA 1
ATOM 1113 C C . GLY A 1 136 ? 8.283 9.844 -15.611 1.00 70.44 136 GLY A C 1
ATOM 1114 O O . GLY A 1 136 ? 8.868 8.800 -15.317 1.00 70.44 136 GLY A O 1
ATOM 1115 N N . PRO A 1 137 ? 7.825 10.651 -14.635 1.00 72.25 137 PRO A N 1
ATOM 1116 C CA . PRO A 1 137 ? 8.123 10.442 -13.215 1.00 72.25 137 PRO A CA 1
ATOM 1117 C C . PRO A 1 137 ? 7.685 9.082 -12.653 1.00 72.25 137 PRO A C 1
ATOM 1119 O O . PRO A 1 137 ? 8.292 8.586 -11.705 1.00 72.25 137 PRO A O 1
ATOM 1122 N N . ALA A 1 138 ? 6.638 8.476 -13.220 1.00 72.38 138 ALA A N 1
ATOM 1123 C CA . ALA A 1 138 ? 6.157 7.159 -12.811 1.00 72.38 138 ALA A CA 1
ATOM 1124 C C . ALA A 1 138 ? 7.156 6.045 -13.173 1.00 72.38 138 ALA A C 1
ATOM 1126 O O . ALA A 1 138 ? 7.403 5.176 -12.338 1.00 72.38 138 ALA A O 1
ATOM 1127 N N . HIS A 1 139 ? 7.787 6.124 -14.351 1.00 83.19 139 HIS A N 1
ATOM 1128 C CA . HIS A 1 139 ? 8.837 5.198 -14.778 1.00 83.19 139 HIS A CA 1
ATOM 1129 C C . HIS A 1 139 ? 10.041 5.261 -13.833 1.00 83.19 139 HIS A C 1
ATOM 1131 O O . HIS A 1 139 ? 10.474 4.243 -13.298 1.00 83.19 139 HIS A O 1
ATOM 1137 N N . VAL A 1 140 ? 10.520 6.471 -13.524 1.00 82.00 140 VAL A N 1
ATOM 1138 C CA . VAL A 1 140 ? 11.652 6.675 -12.601 1.00 82.00 140 VAL A CA 1
ATOM 1139 C C . VAL A 1 140 ? 11.354 6.120 -11.204 1.00 82.00 140 VAL A C 1
ATOM 1141 O O . VAL A 1 140 ? 12.211 5.487 -10.587 1.00 82.00 140 VAL A O 1
ATOM 1144 N N . GLN A 1 141 ? 10.133 6.320 -10.700 1.00 83.12 141 GLN A N 1
ATOM 1145 C CA . GLN A 1 141 ? 9.722 5.784 -9.401 1.00 83.12 141 GLN A CA 1
ATOM 1146 C C . GLN A 1 141 ? 9.635 4.255 -9.400 1.00 83.12 141 GLN A C 1
ATOM 1148 O O . GLN A 1 141 ? 10.064 3.629 -8.429 1.00 83.12 141 GLN A O 1
ATOM 1153 N N . ALA A 1 142 ? 9.098 3.655 -10.464 1.00 86.56 142 ALA A N 1
ATOM 1154 C CA . ALA A 1 142 ? 9.014 2.206 -10.612 1.00 86.56 142 ALA A CA 1
ATOM 1155 C C . ALA A 1 142 ? 10.414 1.580 -10.692 1.00 86.56 142 ALA A C 1
ATOM 1157 O O . ALA A 1 142 ? 10.742 0.706 -9.888 1.00 86.56 142 ALA A O 1
ATOM 1158 N N . TYR A 1 143 ? 11.272 2.118 -11.563 1.00 90.62 143 TYR A N 1
ATOM 1159 C CA . TYR A 1 143 ? 12.671 1.716 -11.695 1.00 90.62 143 TYR A CA 1
ATOM 1160 C C . TYR A 1 143 ? 13.414 1.812 -10.356 1.00 90.62 143 TYR A C 1
ATOM 1162 O O . TYR A 1 143 ? 14.048 0.855 -9.911 1.00 90.62 143 TYR A O 1
ATOM 1170 N N . GLY A 1 144 ? 13.297 2.953 -9.669 1.00 89.50 144 GLY A N 1
ATOM 1171 C CA . GLY A 1 144 ? 13.930 3.171 -8.370 1.00 89.50 144 GLY A CA 1
ATOM 1172 C C . GLY A 1 144 ? 13.437 2.198 -7.297 1.00 89.50 144 GLY A C 1
ATOM 1173 O O . GLY A 1 144 ? 14.238 1.698 -6.508 1.00 89.50 144 GLY A O 1
ATOM 1174 N N . ALA A 1 145 ? 12.138 1.883 -7.285 1.00 89.00 145 ALA A N 1
ATOM 1175 C CA . ALA A 1 145 ? 11.557 0.932 -6.343 1.00 89.00 145 ALA A CA 1
ATOM 1176 C C . ALA A 1 145 ? 12.073 -0.497 -6.564 1.00 89.00 145 ALA A C 1
ATOM 1178 O O . ALA A 1 145 ? 12.404 -1.166 -5.583 1.00 89.00 145 ALA A O 1
ATOM 1179 N N . ILE A 1 146 ? 12.168 -0.941 -7.823 1.00 91.56 146 ILE A N 1
ATOM 1180 C CA . ILE A 1 146 ? 12.729 -2.252 -8.179 1.00 91.56 146 ILE A CA 1
ATOM 1181 C C . ILE A 1 146 ? 14.207 -2.295 -7.791 1.00 91.56 146 ILE A C 1
ATOM 1183 O O . ILE A 1 146 ? 14.608 -3.156 -7.013 1.00 91.56 146 ILE A O 1
ATOM 1187 N N . ASN A 1 147 ? 15.006 -1.321 -8.236 1.00 92.06 147 ASN A N 1
ATOM 1188 C CA . ASN A 1 147 ? 16.439 -1.285 -7.945 1.00 92.06 147 ASN A CA 1
ATOM 1189 C C . ASN A 1 147 ? 16.719 -1.306 -6.431 1.00 92.06 147 ASN A C 1
ATOM 1191 O O . ASN A 1 147 ? 17.525 -2.097 -5.949 1.00 92.06 147 ASN A O 1
ATOM 1195 N N . ALA A 1 148 ? 15.997 -0.496 -5.651 1.00 89.81 148 ALA A N 1
ATOM 1196 C CA . ALA A 1 148 ? 16.137 -0.480 -4.197 1.00 89.81 148 ALA A CA 1
ATOM 1197 C C . ALA A 1 148 ? 15.696 -1.793 -3.529 1.00 89.81 148 ALA A C 1
ATOM 1199 O O . ALA A 1 148 ? 16.141 -2.086 -2.419 1.00 89.81 148 ALA A O 1
ATOM 1200 N N . ALA A 1 149 ? 14.784 -2.558 -4.134 1.00 89.25 149 ALA A N 1
ATOM 1201 C CA . ALA A 1 149 ? 14.390 -3.871 -3.632 1.00 89.25 149 ALA A CA 1
ATOM 1202 C C . ALA A 1 149 ? 15.477 -4.920 -3.899 1.00 89.25 149 ALA A C 1
ATOM 1204 O O . ALA A 1 149 ? 15.864 -5.624 -2.969 1.00 89.25 149 ALA A O 1
ATOM 1205 N N . LEU A 1 150 ? 16.023 -4.960 -5.119 1.00 89.25 150 LEU A N 1
ATOM 1206 C CA . LEU A 1 150 ? 17.088 -5.897 -5.495 1.00 89.25 150 LEU A CA 1
ATOM 1207 C C . LEU A 1 150 ? 18.349 -5.680 -4.648 1.00 89.25 150 LEU A C 1
ATOM 1209 O O . LEU A 1 150 ? 18.878 -6.627 -4.076 1.00 89.25 150 LEU A O 1
ATOM 1213 N N . GLN A 1 151 ? 18.759 -4.421 -4.458 1.00 87.38 151 GLN A N 1
ATOM 1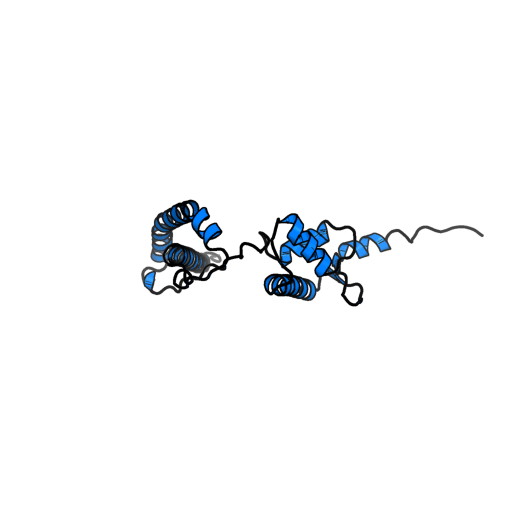214 C CA . GLN A 1 151 ? 19.912 -4.066 -3.618 1.00 87.38 151 GLN A CA 1
ATOM 1215 C C . GLN A 1 151 ? 19.747 -4.489 -2.148 1.00 87.38 151 GLN A C 1
ATOM 1217 O O . GLN A 1 151 ? 20.728 -4.781 -1.471 1.00 87.38 151 GLN A O 1
ATOM 1222 N N . ARG A 1 152 ? 18.509 -4.536 -1.635 1.00 86.75 152 ARG A N 1
ATOM 1223 C CA . ARG A 1 152 ? 18.223 -4.980 -0.259 1.00 86.75 152 ARG A CA 1
ATOM 1224 C C . ARG A 1 152 ? 18.150 -6.500 -0.116 1.00 86.75 152 ARG A C 1
ATOM 1226 O O . ARG A 1 152 ? 18.272 -7.002 0.998 1.00 86.75 152 ARG A O 1
ATOM 1233 N N . ALA A 1 153 ? 17.951 -7.236 -1.204 1.00 83.12 153 ALA A N 1
ATOM 1234 C CA . ALA A 1 153 ? 17.781 -8.685 -1.188 1.00 83.12 153 ALA A CA 1
ATOM 1235 C C . ALA A 1 153 ? 19.127 -9.424 -1.287 1.00 83.12 153 ALA A C 1
ATOM 1237 O O . ALA A 1 153 ? 19.381 -10.197 -2.208 1.00 83.12 153 ALA A O 1
ATOM 1238 N N . THR A 1 154 ? 19.978 -9.206 -0.283 1.00 65.88 154 THR A N 1
ATOM 1239 C CA . THR A 1 154 ? 21.374 -9.679 -0.206 1.00 65.88 154 THR A CA 1
ATOM 1240 C C . THR A 1 154 ? 21.547 -11.202 -0.195 1.00 65.88 154 THR A C 1
ATOM 1242 O O . THR A 1 154 ? 22.609 -11.701 -0.564 1.00 65.88 154 THR A O 1
ATOM 1245 N N . HIS A 1 155 ? 20.531 -11.962 0.224 1.00 70.94 155 HIS A N 1
ATOM 1246 C CA . HIS A 1 155 ? 20.652 -13.412 0.425 1.00 70.94 155 HIS A CA 1
ATOM 1247 C C . HIS A 1 155 ? 20.106 -14.264 -0.734 1.00 70.94 155 HIS A C 1
ATOM 1249 O O . HIS A 1 155 ? 20.590 -15.373 -0.944 1.00 70.94 155 HIS A O 1
ATOM 1255 N N . GLY A 1 156 ? 19.133 -13.761 -1.503 1.00 79.75 156 GLY A N 1
ATOM 1256 C CA . GLY A 1 156 ? 18.428 -14.541 -2.536 1.00 79.75 156 GLY A CA 1
ATOM 1257 C C . GLY A 1 156 ? 18.832 -14.234 -3.979 1.00 79.75 156 GLY A C 1
ATOM 1258 O O . GLY A 1 156 ? 18.490 -14.996 -4.884 1.00 79.75 156 GLY A O 1
ATOM 1259 N N . LEU A 1 157 ? 19.563 -13.142 -4.199 1.00 85.31 157 LEU A N 1
ATOM 1260 C CA . LEU A 1 157 ? 19.926 -12.654 -5.524 1.00 85.31 157 LEU A CA 1
ATOM 1261 C C . LEU A 1 157 ? 21.438 -12.556 -5.703 1.00 85.31 157 LEU A C 1
ATOM 1263 O O . LEU A 1 157 ? 22.191 -12.399 -4.739 1.00 85.31 157 LEU A O 1
ATOM 1267 N N . VAL A 1 158 ? 21.854 -12.627 -6.962 1.00 86.19 158 VAL A N 1
ATOM 1268 C CA . VAL A 1 158 ? 23.217 -12.363 -7.426 1.00 86.19 158 VAL A CA 1
ATOM 1269 C C . VAL A 1 158 ? 23.163 -11.356 -8.568 1.00 86.19 158 VAL A C 1
ATOM 1271 O O . VAL A 1 158 ? 22.179 -11.317 -9.311 1.00 86.19 158 VAL A O 1
ATOM 1274 N N . ASN A 1 159 ? 24.200 -10.525 -8.680 1.00 87.31 159 ASN A N 1
ATOM 1275 C CA . ASN A 1 159 ? 24.395 -9.635 -9.819 1.00 87.31 159 ASN A CA 1
ATOM 1276 C C . ASN A 1 159 ? 25.679 -10.000 -10.577 1.00 87.31 159 ASN A C 1
ATOM 1278 O O . ASN A 1 159 ? 26.566 -10.650 -10.029 1.00 87.31 159 ASN A O 1
ATOM 1282 N N . ASP A 1 160 ? 25.729 -9.643 -11.856 1.00 84.81 160 ASP A N 1
ATOM 1283 C CA . ASP A 1 160 ? 26.816 -9.998 -12.778 1.00 84.81 160 ASP A CA 1
ATOM 1284 C C . ASP A 1 160 ? 28.032 -9.061 -12.672 1.00 84.81 160 ASP A C 1
ATOM 1286 O O . ASP A 1 160 ? 29.015 -9.230 -13.388 1.00 84.81 160 ASP A O 1
ATOM 1290 N N . GLY A 1 161 ? 27.966 -8.049 -11.801 1.00 82.38 161 GLY A N 1
ATOM 1291 C CA . GLY A 1 161 ? 28.976 -6.996 -11.689 1.00 82.38 161 GLY A CA 1
ATOM 1292 C C . GLY A 1 161 ? 29.022 -6.027 -12.881 1.00 82.38 161 GLY A C 1
ATOM 1293 O O . GLY A 1 161 ? 29.894 -5.160 -12.913 1.00 82.38 161 GLY A O 1
ATOM 1294 N N . GLY A 1 162 ? 28.103 -6.147 -13.845 1.00 82.94 162 GLY A N 1
ATOM 1295 C CA . GLY A 1 162 ? 28.021 -5.292 -15.025 1.00 82.94 162 GLY A CA 1
ATOM 1296 C C . GLY A 1 162 ? 27.407 -3.917 -14.748 1.00 82.94 162 GLY A C 1
ATOM 1297 O O . GLY A 1 162 ? 26.861 -3.644 -13.676 1.00 82.94 162 GLY A O 1
ATOM 1298 N N . GLN A 1 163 ? 27.468 -3.030 -15.749 1.00 84.50 163 GLN A N 1
ATOM 1299 C CA . GLN A 1 163 ? 26.824 -1.717 -15.698 1.00 84.50 163 GLN A CA 1
ATOM 1300 C C . GLN A 1 163 ? 26.023 -1.455 -16.989 1.00 84.50 163 GLN A C 1
ATOM 1302 O O . GLN A 1 163 ? 26.625 -1.182 -18.027 1.00 84.50 163 GLN A O 1
ATOM 1307 N N . PRO A 1 164 ? 24.674 -1.512 -16.952 1.00 84.06 164 PRO A N 1
ATOM 1308 C CA . PRO A 1 164 ? 23.828 -1.729 -15.772 1.00 84.06 164 PRO A CA 1
ATOM 1309 C C . PRO A 1 164 ? 23.896 -3.174 -15.234 1.00 84.06 164 PRO A C 1
ATOM 1311 O O . PRO A 1 164 ? 24.044 -4.099 -16.030 1.00 84.06 164 PRO A O 1
ATOM 1314 N N . PRO A 1 165 ? 23.744 -3.378 -13.909 1.00 88.06 165 PRO A N 1
ATOM 1315 C CA . PRO A 1 165 ? 23.816 -4.707 -13.307 1.00 88.06 165 PRO A CA 1
ATOM 1316 C C . PRO A 1 165 ? 22.642 -5.572 -13.764 1.00 88.06 165 PRO A C 1
ATOM 1318 O O . PRO A 1 165 ? 21.480 -5.140 -13.700 1.00 88.06 165 PRO A O 1
ATOM 1321 N N . ARG A 1 166 ? 22.939 -6.803 -14.180 1.00 91.19 166 ARG A N 1
ATOM 1322 C CA . ARG A 1 166 ? 21.935 -7.842 -14.419 1.00 91.19 166 ARG A CA 1
ATOM 1323 C C . ARG A 1 166 ? 21.823 -8.718 -13.183 1.00 91.19 166 ARG A C 1
ATOM 1325 O O . ARG A 1 166 ? 22.813 -8.986 -12.510 1.00 91.19 166 ARG A O 1
ATOM 1332 N N . TRP A 1 167 ? 20.611 -9.153 -12.882 1.00 91.56 167 TRP A N 1
ATOM 1333 C CA . TRP A 1 167 ? 20.276 -9.891 -11.674 1.00 91.56 167 TRP A CA 1
ATOM 1334 C C . TRP A 1 167 ? 19.681 -11.250 -12.019 1.00 91.56 167 TRP A C 1
ATOM 1336 O O . TRP A 1 167 ? 18.939 -11.380 -12.995 1.00 91.56 167 TRP A O 1
ATOM 1346 N N . ALA A 1 168 ? 19.966 -12.235 -11.174 1.00 89.88 168 ALA A N 1
ATOM 1347 C CA . ALA A 1 168 ? 19.376 -13.566 -11.218 1.00 89.88 168 ALA A CA 1
ATOM 1348 C C . ALA A 1 168 ? 19.173 -14.118 -9.795 1.00 89.88 168 ALA A C 1
ATOM 1350 O O . ALA A 1 168 ? 19.747 -13.620 -8.820 1.00 89.88 168 ALA A O 1
ATOM 1351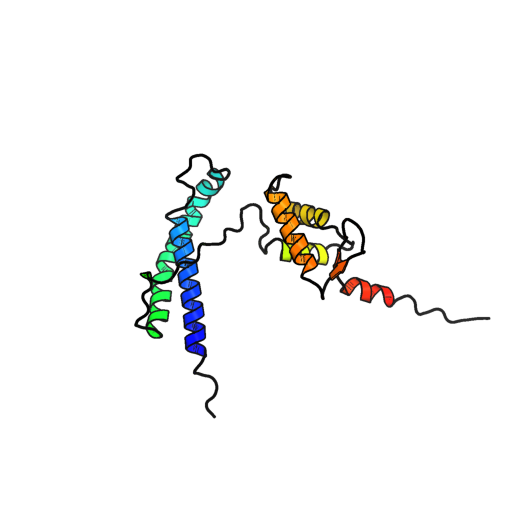 N N . LEU A 1 169 ? 18.352 -15.164 -9.668 1.00 87.25 169 LEU A N 1
ATOM 1352 C CA . LEU A 1 169 ? 18.191 -15.904 -8.415 1.00 87.25 169 LEU A CA 1
ATOM 1353 C C . LEU A 1 169 ? 19.443 -16.739 -8.123 1.00 87.25 169 LEU A C 1
ATOM 1355 O O . LEU A 1 169 ? 19.930 -17.467 -8.987 1.00 87.25 169 LEU A O 1
ATOM 1359 N N . ARG A 1 170 ? 19.926 -16.697 -6.874 1.00 81.31 170 ARG A N 1
ATOM 1360 C CA . ARG A 1 170 ? 21.117 -17.452 -6.438 1.00 81.31 170 ARG A CA 1
ATOM 1361 C C . ARG A 1 170 ? 20.974 -18.965 -6.644 1.00 81.31 170 ARG A C 1
ATOM 1363 O O . ARG A 1 170 ? 21.960 -19.626 -6.947 1.00 81.31 170 ARG A O 1
ATOM 1370 N N . SER A 1 171 ? 19.757 -19.506 -6.533 1.00 74.94 171 SER A N 1
ATOM 1371 C CA . SER A 1 171 ? 19.472 -20.933 -6.757 1.00 74.94 171 SER A CA 1
ATOM 1372 C C . SER A 1 171 ? 19.886 -21.434 -8.143 1.00 74.94 171 SER A C 1
ATOM 1374 O O . SER A 1 171 ? 20.093 -22.633 -8.301 1.00 74.94 171 SER A O 1
ATOM 1376 N N . ARG A 1 172 ? 20.051 -20.543 -9.131 1.00 67.00 172 ARG A N 1
ATOM 1377 C CA . ARG A 1 172 ? 20.539 -20.914 -10.465 1.00 67.00 172 ARG A CA 1
ATOM 1378 C C . ARG A 1 172 ? 22.036 -21.169 -10.526 1.00 67.00 172 ARG A C 1
ATOM 1380 O O . ARG A 1 172 ? 22.447 -22.051 -11.262 1.00 67.00 172 ARG A O 1
ATOM 1387 N N . GLN A 1 173 ? 22.844 -20.466 -9.733 1.00 58.00 173 GLN A N 1
ATOM 1388 C CA . GLN A 1 173 ? 24.289 -20.721 -9.709 1.00 58.00 173 GLN A CA 1
ATOM 1389 C C . GLN A 1 173 ? 24.606 -22.095 -9.106 1.00 58.00 173 GLN A C 1
ATOM 1391 O O . GLN A 1 173 ? 25.466 -22.806 -9.608 1.00 58.00 173 GLN A O 1
ATOM 1396 N N . SER A 1 174 ? 23.853 -22.520 -8.087 1.00 53.56 174 SER A N 1
ATOM 1397 C CA . SER A 1 174 ? 24.065 -23.822 -7.439 1.00 53.56 174 SER A CA 1
ATOM 1398 C C . SER A 1 174 ? 23.644 -25.029 -8.292 1.00 53.56 174 SER A C 1
ATOM 1400 O O . SER A 1 174 ? 24.016 -26.152 -7.963 1.00 53.56 174 SER A O 1
ATOM 1402 N N . GLY A 1 175 ? 22.873 -24.823 -9.366 1.00 49.41 175 GLY A N 1
ATOM 1403 C CA . GLY A 1 175 ? 22.484 -25.886 -10.299 1.00 49.41 175 GLY A CA 1
ATOM 1404 C C . GLY A 1 175 ? 23.525 -26.172 -11.385 1.00 49.41 175 GLY A C 1
ATOM 1405 O O . GLY A 1 175 ? 23.602 -27.302 -11.857 1.00 49.41 175 GLY A O 1
ATOM 1406 N N . ASP A 1 176 ? 24.345 -25.181 -11.744 1.00 46.62 176 ASP A N 1
ATOM 1407 C CA . ASP A 1 176 ? 25.269 -25.264 -12.887 1.00 46.62 176 ASP A CA 1
ATOM 1408 C C . ASP A 1 176 ? 26.667 -25.791 -12.495 1.00 46.62 176 ASP A C 1
ATOM 1410 O O . ASP A 1 176 ? 27.390 -26.358 -13.311 1.00 46.62 176 ASP A O 1
ATOM 1414 N N . GLU A 1 177 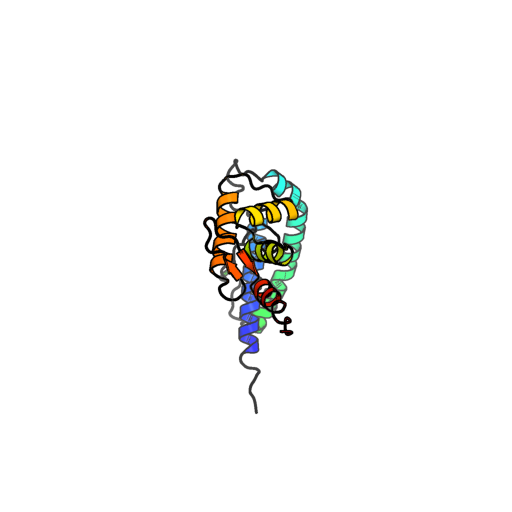? 27.039 -25.719 -11.210 1.00 45.34 177 GLU A N 1
ATOM 1415 C CA . GLU A 1 177 ? 28.307 -26.287 -10.710 1.00 45.34 177 GLU A CA 1
ATOM 1416 C C . GLU A 1 177 ? 28.280 -27.821 -10.529 1.00 45.34 177 GLU A C 1
ATOM 1418 O O . GLU A 1 177 ? 29.311 -28.428 -10.250 1.00 45.34 177 GLU A O 1
ATOM 1423 N N . SER A 1 178 ? 27.132 -28.485 -10.720 1.00 38.94 178 SER A N 1
ATOM 1424 C CA . SER A 1 178 ? 26.980 -29.927 -10.440 1.00 38.94 178 SER A CA 1
ATOM 1425 C C . SER A 1 178 ? 27.201 -30.859 -11.646 1.00 38.94 178 SER A C 1
ATOM 1427 O O . SER A 1 178 ? 27.055 -32.070 -11.495 1.00 38.94 178 SER A O 1
ATOM 1429 N N . VAL A 1 179 ? 27.552 -30.346 -12.837 1.00 44.12 179 VAL A N 1
ATOM 1430 C CA . VAL A 1 179 ? 27.694 -31.177 -14.062 1.00 44.12 179 VAL A CA 1
ATOM 1431 C C . VAL A 1 179 ? 29.136 -31.281 -14.591 1.00 44.12 179 VAL A C 1
ATOM 1433 O O . VAL A 1 179 ? 29.425 -32.137 -15.423 1.00 44.12 179 VAL A O 1
ATOM 1436 N N . SER A 1 180 ? 30.101 -30.5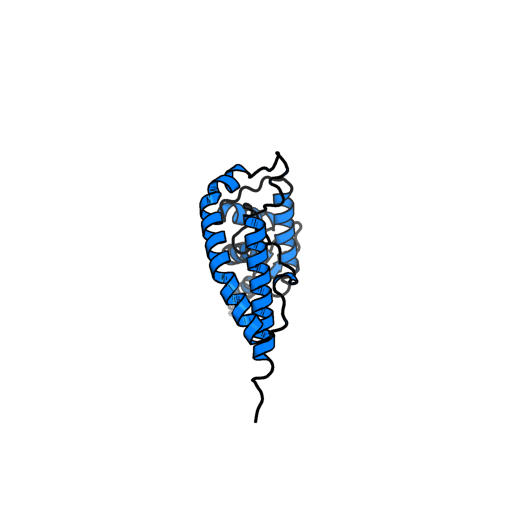32 -14.053 1.00 43.00 180 SER A N 1
ATOM 1437 C CA . SER A 1 180 ? 31.514 -30.646 -14.467 1.00 43.00 180 SER A CA 1
ATOM 1438 C C . SER A 1 180 ? 32.322 -31.522 -13.505 1.00 43.00 180 SER A C 1
ATOM 1440 O O . SER A 1 180 ? 33.221 -31.053 -12.814 1.00 43.00 180 SER A O 1
ATOM 1442 N N . GLY A 1 181 ? 31.973 -32.807 -13.423 1.00 42.75 181 GLY A N 1
ATOM 1443 C CA . GLY A 1 181 ? 32.602 -33.744 -12.489 1.00 42.75 181 GLY A CA 1
ATOM 1444 C C . GLY A 1 181 ? 32.462 -35.215 -12.871 1.00 42.75 181 GLY A C 1
ATOM 1445 O O . GLY A 1 181 ? 32.284 -36.050 -11.993 1.00 42.75 181 GLY A O 1
ATOM 1446 N N . ALA A 1 182 ? 32.510 -35.552 -14.160 1.00 44.72 182 ALA A N 1
ATOM 1447 C CA . ALA A 1 182 ? 32.639 -36.939 -14.603 1.00 44.72 182 ALA A CA 1
ATOM 1448 C C . ALA A 1 182 ? 33.489 -36.997 -15.877 1.00 44.72 182 ALA A C 1
ATOM 1450 O O . ALA A 1 182 ? 33.012 -36.752 -16.980 1.00 44.72 182 ALA A O 1
ATOM 1451 N N . GLY A 1 183 ? 34.773 -37.290 -15.697 1.00 34.50 183 GLY A N 1
ATOM 1452 C CA . GLY A 1 183 ? 35.741 -37.439 -16.777 1.00 34.50 183 GLY A CA 1
ATOM 1453 C C . GLY A 1 183 ? 37.019 -38.104 -16.283 1.00 34.50 183 GLY A C 1
ATOM 1454 O O . GLY A 1 183 ? 38.102 -37.558 -16.455 1.00 34.50 183 GLY A O 1
ATOM 1455 N N . GLY A 1 184 ? 36.883 -39.248 -15.609 1.00 37.41 184 GLY A N 1
ATOM 1456 C CA . GLY A 1 184 ? 37.963 -40.226 -15.527 1.00 37.41 184 GLY A CA 1
ATOM 1457 C C . GLY A 1 184 ? 37.875 -41.146 -16.742 1.00 37.41 184 GLY A C 1
ATOM 1458 O O . GLY A 1 184 ? 36.822 -41.733 -16.966 1.00 37.41 184 GLY A O 1
ATOM 1459 N N . ASP A 1 185 ? 38.919 -41.180 -17.568 1.00 39.75 185 ASP A N 1
ATOM 1460 C CA . ASP A 1 185 ? 39.786 -42.357 -17.731 1.00 39.75 185 ASP A CA 1
ATOM 1461 C C . ASP A 1 185 ? 40.707 -42.234 -18.954 1.00 39.75 185 ASP A C 1
ATOM 1463 O O . ASP A 1 185 ? 40.282 -41.870 -20.049 1.00 39.75 185 ASP A O 1
ATOM 1467 N N . GLY A 1 186 ? 41.957 -42.665 -18.757 1.00 38.47 186 GLY A N 1
ATOM 1468 C CA . GLY A 1 186 ? 42.680 -43.447 -19.760 1.00 38.47 186 GLY A CA 1
ATOM 1469 C C . GLY A 1 186 ? 43.769 -42.747 -20.570 1.00 38.47 186 GLY A C 1
ATOM 1470 O O . GLY A 1 186 ? 43.525 -42.329 -21.701 1.00 38.47 186 GLY A O 1
ATOM 1471 N N . SER A 1 187 ? 45.006 -42.770 -20.062 1.00 38.78 187 SER A N 1
ATOM 1472 C CA . SER A 1 187 ? 46.169 -43.417 -20.715 1.00 38.78 187 SER A CA 1
ATOM 1473 C C . SER A 1 187 ? 47.370 -43.467 -19.775 1.00 38.78 187 SER A C 1
ATOM 1475 O O . SER A 1 187 ? 47.680 -42.417 -19.171 1.00 38.78 187 SER A O 1
#

Secondary structure (DSSP, 8-state):
---SSTTHHHHHHHHHHHHHHHHHHHHHHHHS-TTTTSS--TTHHHHHHTHHHHHHHHHHHHHHHHHHHHHHHHH-TT--TTTS---------TTS-TT-HHHHHHHHHHH-SS-EEHHHHHHHHHHHTT----TTHHHHHHHHHHHHHHHH-TTTEEE-S-SSPEEEEGGGHHHHTTSS-------